Protein AF-A0AAJ0BTJ2-F1 (afdb_monomer_lite)

Secondary structure (DSSP, 8-state):
-------------PPPPP----SS--SS------GGGS-SSHHHHHHHHHHHHHHHHHH-GGGS-TTSEE--EEEGGGSS-STHHHHTTSSS-PPPPEE-EEEEES----GGG-SSHHHHH-----S-TTTSSSHHHHHHHHTTTB-SS-TTSBTT--PSPTHHHHHHT-HHHHHHHT-SS---SS-HHHHHHHHHTTGGG---HHHHHHHHHHTT-EEEEE--TT-STT-HHHHHHHHHH---TTHHHHHHH-------SS-----SSHHHH-HHHHHHHHHHHHTTB-TTTS-SB-GGG----PPPPPPP-EETT-GGG--HHHHHHHHTT-EEEETTEEEEESSS---PPPPP---------

InterPro domains:
  IPR001563 Peptidase S10, serine carboxypeptidase [PF00450] (142-285)
  IPR029058 Alpha/Beta hydrolase fold [G3DSA:3.40.50.1820] (24-289)
  IPR029058 Alpha/Beta hydrolase fold [SSF53474] (38-290)

Structure (mmCIF, N/CA/C/O backbone):
data_AF-A0AAJ0BTJ2-F1
#
_entry.id   AF-A0AAJ0BTJ2-F1
#
loop_
_atom_site.group_PDB
_atom_site.id
_atom_site.type_symbol
_atom_site.label_atom_id
_atom_site.label_alt_id
_atom_site.label_comp_id
_atom_site.label_asym_id
_atom_site.label_entity_id
_atom_site.label_seq_id
_atom_site.pdbx_PDB_ins_code
_atom_site.Cartn_x
_atom_site.Cartn_y
_atom_site.Cartn_z
_atom_site.occupancy
_atom_site.B_iso_or_equiv
_atom_site.auth_seq_id
_atom_site.auth_comp_id
_atom_site.auth_asym_id
_atom_site.auth_atom_id
_atom_site.pdbx_PDB_model_num
ATOM 1 N N . MET A 1 1 ? -41.429 5.910 4.926 1.00 32.75 1 MET A N 1
ATOM 2 C CA . MET A 1 1 ? -40.919 6.163 6.290 1.00 32.75 1 MET A CA 1
ATOM 3 C C . MET A 1 1 ? -39.486 6.669 6.138 1.00 32.75 1 MET A C 1
ATOM 5 O O . MET A 1 1 ? -38.606 5.876 5.844 1.00 32.75 1 MET A O 1
ATOM 9 N N . ARG A 1 2 ? -39.266 7.993 6.148 1.00 27.48 2 ARG A N 1
ATOM 10 C CA . ARG A 1 2 ? -37.917 8.588 6.094 1.00 27.48 2 ARG A CA 1
ATOM 11 C C . ARG A 1 2 ? -37.368 8.575 7.519 1.00 27.48 2 ARG A C 1
ATOM 13 O O . ARG A 1 2 ? -37.917 9.273 8.365 1.00 27.48 2 ARG A O 1
ATOM 20 N N . LEU A 1 3 ? -36.351 7.760 7.793 1.00 27.11 3 LEU A N 1
ATOM 21 C CA . LEU A 1 3 ? -35.612 7.847 9.051 1.00 27.11 3 LEU A CA 1
ATOM 22 C C . LEU A 1 3 ? -34.652 9.036 8.938 1.00 27.11 3 LEU A C 1
ATOM 24 O O . LEU A 1 3 ? -33.600 8.940 8.315 1.00 27.11 3 LEU A O 1
ATOM 28 N N . THR A 1 4 ? -35.041 10.177 9.498 1.00 31.02 4 THR A N 1
ATOM 29 C CA . THR A 1 4 ? -34.133 11.305 9.703 1.00 31.02 4 THR A CA 1
ATOM 30 C C . THR A 1 4 ? -33.532 11.144 11.097 1.00 31.02 4 THR A C 1
ATOM 32 O O . THR A 1 4 ? -34.198 11.422 12.093 1.00 31.02 4 THR A O 1
ATOM 35 N N . LEU A 1 5 ? -32.293 10.659 11.194 1.00 36.66 5 LEU A N 1
ATOM 36 C CA . LEU A 1 5 ? -31.525 10.699 12.442 1.00 36.66 5 LEU A CA 1
ATOM 37 C C . LEU A 1 5 ? -31.056 12.143 12.667 1.00 36.66 5 LEU A C 1
ATOM 39 O O . LEU A 1 5 ? -29.989 12.540 12.212 1.00 36.66 5 LEU A O 1
ATOM 43 N N . VAL A 1 6 ? -31.881 12.948 13.340 1.00 38.34 6 VAL A N 1
ATOM 44 C CA . VAL A 1 6 ? -31.473 14.250 13.887 1.00 38.34 6 VAL A CA 1
ATOM 45 C C . VAL A 1 6 ? -31.402 14.105 15.403 1.00 38.34 6 VAL A C 1
ATOM 47 O O . VAL A 1 6 ? -32.408 14.226 16.098 1.00 38.34 6 VAL A O 1
ATOM 50 N N . GLY A 1 7 ? -30.213 13.801 15.916 1.00 38.62 7 GLY A N 1
ATOM 51 C CA . GLY A 1 7 ? -29.901 13.813 17.345 1.00 38.62 7 GLY A CA 1
ATOM 52 C C . GLY A 1 7 ? -28.783 14.814 17.630 1.00 38.62 7 GLY A C 1
ATOM 53 O O . GLY A 1 7 ? -27.906 15.018 16.793 1.00 38.62 7 GLY A O 1
ATOM 54 N N . ARG A 1 8 ? -28.800 15.459 18.804 1.00 34.28 8 ARG A N 1
ATOM 55 C CA . ARG A 1 8 ? -27.650 16.245 19.279 1.00 34.28 8 ARG A CA 1
ATOM 56 C C . ARG A 1 8 ? -26.481 15.288 19.533 1.00 34.28 8 ARG A C 1
ATOM 58 O O . ARG A 1 8 ? -26.586 14.429 20.404 1.00 34.28 8 ARG A O 1
ATOM 65 N N . CYS A 1 9 ? -25.382 15.447 18.795 1.00 35.12 9 CYS A N 1
ATOM 66 C CA . CYS A 1 9 ? -24.125 14.763 19.086 1.00 35.12 9 CYS A CA 1
ATOM 67 C C . CYS A 1 9 ? -23.509 15.355 20.354 1.00 35.12 9 CYS A C 1
ATOM 69 O O . CYS A 1 9 ? -22.969 16.459 20.334 1.00 35.12 9 CYS A O 1
ATOM 71 N N . THR A 1 10 ? -23.560 14.604 21.448 1.00 31.86 10 THR A N 1
ATOM 72 C CA . THR A 1 10 ? -22.694 14.840 22.603 1.00 31.86 10 THR A CA 1
ATOM 73 C C . THR A 1 10 ? -21.588 13.795 22.532 1.00 31.86 10 THR A C 1
ATOM 75 O O . THR A 1 10 ? -21.840 12.618 22.791 1.00 31.86 10 THR A O 1
ATOM 78 N N . ILE A 1 11 ? -20.376 14.197 22.137 1.00 37.84 11 ILE A N 1
ATOM 79 C CA . ILE A 1 11 ? -19.206 13.313 22.181 1.00 37.84 11 ILE A CA 1
ATOM 80 C C . ILE A 1 11 ? -18.918 13.047 23.658 1.00 37.84 11 ILE A C 1
ATOM 82 O O . ILE A 1 11 ? -18.415 13.908 24.375 1.00 37.84 11 ILE A O 1
ATOM 86 N N . THR A 1 12 ? -19.281 11.861 24.132 1.00 36.41 12 THR A N 1
ATOM 87 C CA . THR A 1 12 ? -18.827 11.377 25.433 1.00 36.41 12 THR A CA 1
ATOM 88 C C . THR A 1 12 ? -17.477 10.710 25.204 1.00 36.41 12 THR A C 1
ATOM 90 O O . THR A 1 12 ? -17.408 9.579 24.732 1.00 36.41 12 THR A O 1
ATOM 93 N N . GLN A 1 13 ? -16.383 11.426 25.483 1.00 38.31 13 GLN A N 1
ATOM 94 C CA . GLN A 1 13 ? -15.061 10.802 25.558 1.00 38.31 13 GLN A CA 1
ATOM 95 C C . GLN A 1 13 ? -15.103 9.761 26.681 1.00 38.31 13 GLN A C 1
ATOM 97 O O . GLN A 1 13 ? -15.082 10.102 27.864 1.00 38.31 13 GLN A O 1
ATOM 102 N N . ARG A 1 14 ? -15.206 8.478 26.324 1.00 45.22 14 ARG A N 1
ATOM 103 C CA . ARG A 1 14 ? -14.917 7.402 27.273 1.00 45.22 14 ARG A CA 1
ATOM 104 C C . ARG A 1 14 ? -13.418 7.423 27.544 1.00 45.22 14 ARG A C 1
ATOM 106 O O . ARG A 1 14 ? -12.625 7.431 26.605 1.00 45.22 14 ARG A O 1
ATOM 113 N N . VAL A 1 15 ? -13.053 7.438 28.823 1.00 43.09 15 VAL A N 1
ATOM 114 C CA . VAL A 1 15 ? -11.663 7.323 29.279 1.00 43.09 15 VAL A CA 1
ATOM 115 C C . VAL A 1 15 ? -11.045 6.071 28.635 1.00 43.09 15 VAL A C 1
ATOM 117 O O . VAL A 1 15 ? -11.674 5.011 28.707 1.00 43.09 15 VAL A O 1
ATOM 120 N N . PRO A 1 16 ? -9.874 6.169 27.975 1.00 47.62 16 PRO A N 1
ATOM 121 C CA . PRO A 1 16 ? -9.209 5.012 27.389 1.00 47.62 16 PRO A CA 1
ATOM 122 C C . PRO A 1 16 ? -8.963 3.944 28.457 1.00 47.62 16 PRO A C 1
ATOM 124 O O . PRO A 1 16 ? -8.498 4.257 29.555 1.00 47.62 16 PRO A O 1
ATOM 127 N N . ALA A 1 17 ? -9.280 2.687 28.151 1.00 50.47 17 ALA A N 1
ATOM 128 C CA . ALA A 1 17 ? -8.844 1.579 28.988 1.00 50.47 17 ALA A CA 1
ATOM 129 C C . ALA A 1 17 ? -7.301 1.536 29.001 1.00 50.47 17 ALA A C 1
ATOM 131 O O . ALA A 1 17 ? -6.685 1.789 27.963 1.00 50.47 17 ALA A O 1
ATOM 132 N N . PRO A 1 18 ? -6.662 1.249 30.149 1.00 54.03 18 PRO A N 1
ATOM 133 C CA . PRO A 1 18 ? -5.209 1.182 30.234 1.00 54.03 18 PRO A CA 1
ATOM 134 C C . PRO A 1 18 ? -4.639 0.107 29.302 1.00 54.03 18 PRO A C 1
ATOM 136 O O . PRO A 1 18 ? -5.196 -0.987 29.177 1.00 54.03 18 PRO A O 1
ATOM 139 N N . CYS A 1 19 ? -3.501 0.428 28.682 1.00 57.34 19 CYS A N 1
ATOM 140 C CA . CYS A 1 19 ? -2.724 -0.434 27.794 1.00 57.34 19 CYS A CA 1
ATOM 141 C C . CYS A 1 19 ? -2.117 -1.613 28.564 1.00 57.34 19 CYS A C 1
ATOM 143 O O . CYS A 1 19 ? -0.921 -1.639 28.846 1.00 57.34 19 CYS A O 1
ATOM 145 N N . HIS A 1 20 ? -2.928 -2.596 28.933 1.00 52.59 20 HIS A N 1
ATOM 146 C CA . HIS A 1 20 ? -2.413 -3.904 29.303 1.00 52.59 20 HIS A CA 1
ATOM 147 C C . HIS A 1 20 ? -2.430 -4.772 28.053 1.00 52.59 20 HIS A C 1
ATOM 149 O O . HIS A 1 20 ? -3.489 -5.247 27.640 1.00 52.59 20 HIS A O 1
ATOM 155 N N . GLN A 1 21 ? -1.253 -4.972 27.451 1.00 47.06 21 GLN A N 1
ATOM 156 C CA . GLN A 1 21 ? -1.054 -6.095 26.545 1.00 47.06 21 GLN A CA 1
ATOM 157 C C . GLN A 1 21 ? -1.392 -7.359 27.337 1.00 47.06 21 GLN A C 1
ATOM 159 O O . GLN A 1 21 ? -0.661 -7.756 28.244 1.00 47.06 21 GLN A O 1
ATOM 164 N N . ARG A 1 22 ? -2.543 -7.970 27.056 1.00 43.62 22 ARG A N 1
ATOM 165 C CA . ARG A 1 22 ? -2.678 -9.389 27.365 1.00 43.62 22 ARG A CA 1
ATOM 166 C C . ARG A 1 22 ? -1.718 -10.099 26.420 1.00 43.62 22 ARG A C 1
ATOM 168 O O . ARG A 1 22 ? -1.676 -9.771 25.240 1.00 43.62 22 ARG A O 1
ATOM 175 N N . ASN A 1 23 ? -0.965 -11.059 26.946 1.00 40.78 23 ASN A N 1
ATOM 176 C CA . ASN A 1 23 ? -0.086 -11.926 26.153 1.00 40.78 23 ASN A CA 1
ATOM 177 C C . ASN A 1 23 ? -0.859 -12.790 25.136 1.00 40.78 23 ASN A C 1
ATOM 179 O O . ASN A 1 23 ? -0.253 -13.505 24.346 1.00 40.78 23 ASN A O 1
ATOM 183 N N . ASP A 1 24 ? -2.188 -12.704 25.141 1.00 45.56 24 ASP A N 1
ATOM 184 C CA . ASP A 1 24 ? -3.073 -13.271 24.141 1.00 45.56 24 ASP A CA 1
ATOM 185 C C . ASP A 1 24 ? -3.173 -12.245 23.005 1.00 45.56 24 ASP A C 1
ATOM 187 O O . ASP A 1 24 ? -3.978 -11.317 23.077 1.00 45.56 24 ASP A O 1
ATOM 191 N N . ALA A 1 25 ? -2.309 -12.344 21.991 1.00 45.53 25 ALA A N 1
ATOM 192 C CA . ALA A 1 25 ? -2.377 -11.463 20.829 1.00 45.53 25 ALA A CA 1
ATOM 193 C C . ALA A 1 25 ? -3.758 -11.620 20.158 1.00 45.53 25 ALA A C 1
ATOM 195 O O . ALA A 1 25 ? -4.048 -12.695 19.623 1.00 45.53 25 ALA A O 1
ATOM 196 N N . PRO A 1 26 ? -4.644 -10.606 20.193 1.00 51.28 26 PRO A N 1
ATOM 197 C CA . PRO A 1 26 ? -5.904 -10.698 19.477 1.00 51.28 26 PRO A CA 1
ATOM 198 C C . PRO A 1 26 ? -5.627 -10.741 17.969 1.00 51.28 26 PRO A C 1
ATOM 200 O O . PRO A 1 26 ? -4.688 -10.121 17.474 1.00 51.28 26 PRO A O 1
ATOM 203 N N . ILE A 1 27 ? -6.489 -11.444 17.229 1.00 52.41 27 ILE A N 1
ATOM 204 C CA . ILE A 1 27 ? -6.456 -11.534 15.757 1.00 52.41 27 ILE A CA 1
ATOM 205 C C . ILE A 1 27 ? -6.571 -10.141 15.094 1.00 52.41 27 ILE A C 1
ATOM 207 O O . ILE A 1 27 ? -6.182 -9.971 13.942 1.00 52.41 27 ILE A O 1
ATOM 211 N N . LEU A 1 28 ? -7.060 -9.134 15.829 1.00 58.75 28 LEU A N 1
ATOM 212 C CA . LEU A 1 28 ? -7.142 -7.740 15.407 1.00 58.75 28 LEU A CA 1
ATOM 213 C C . LEU A 1 28 ? -6.467 -6.809 16.422 1.00 58.75 28 LEU A C 1
ATOM 215 O O . LEU A 1 28 ? -6.767 -6.864 17.615 1.00 58.75 28 LEU A O 1
ATOM 219 N N . THR A 1 29 ? -5.623 -5.896 15.939 1.00 69.56 29 THR A N 1
ATOM 220 C CA . THR A 1 29 ? -4.968 -4.862 16.750 1.00 69.56 29 THR A CA 1
ATOM 221 C C . THR A 1 29 ? -5.541 -3.475 16.438 1.00 69.56 29 THR A C 1
ATOM 223 O O . THR A 1 29 ? -5.786 -3.127 15.287 1.00 69.56 29 THR A O 1
ATOM 226 N N . ILE A 1 30 ? -5.773 -2.670 17.479 1.00 78.50 30 ILE A N 1
ATOM 227 C CA . ILE A 1 30 ? -6.113 -1.240 17.386 1.00 78.50 30 ILE A CA 1
ATOM 228 C C . ILE A 1 30 ? -5.024 -0.472 18.147 1.00 78.50 30 ILE A C 1
ATOM 230 O O . ILE A 1 30 ? -4.629 -0.928 19.227 1.00 78.50 30 ILE A O 1
ATOM 234 N N . PRO A 1 31 ? -4.522 0.668 17.633 1.00 79.75 31 PRO A N 1
ATOM 235 C CA . PRO A 1 31 ? -3.463 1.407 18.305 1.00 79.75 31 PRO A CA 1
ATOM 236 C C . PRO A 1 31 ? -3.922 1.930 19.669 1.00 79.75 31 PRO A C 1
ATOM 238 O O . PRO A 1 31 ? -4.958 2.578 19.804 1.00 79.75 31 PRO A O 1
ATOM 241 N N . CYS A 1 32 ? -3.107 1.682 20.690 1.00 77.31 32 CYS A N 1
ATOM 242 C CA . CYS A 1 32 ? -3.405 2.043 22.073 1.00 77.31 32 CYS A CA 1
ATOM 243 C C . CYS A 1 32 ? -2.964 3.471 22.458 1.00 77.31 32 CYS A C 1
ATOM 245 O O . CYS A 1 32 ? -3.179 3.894 23.589 1.00 77.31 32 CYS A O 1
ATOM 247 N N . GLN A 1 33 ? -2.383 4.223 21.512 1.00 85.88 33 GLN A N 1
ATOM 248 C CA . GLN A 1 33 ? -1.915 5.610 21.679 1.00 85.88 33 GLN A CA 1
ATOM 249 C C . GLN A 1 33 ? -0.817 5.806 22.745 1.00 85.88 33 GLN A C 1
ATOM 251 O O . GLN A 1 33 ? -0.630 6.915 23.244 1.00 85.88 33 GLN A O 1
ATOM 256 N N . ASP A 1 34 ? -0.056 4.758 23.070 1.00 85.75 34 ASP A N 1
ATOM 257 C CA . ASP A 1 34 ? 1.085 4.823 23.990 1.00 85.75 34 ASP A CA 1
ATOM 258 C C . ASP A 1 34 ? 2.411 4.868 23.216 1.00 85.75 34 ASP A C 1
ATOM 260 O O . ASP A 1 34 ? 2.796 3.913 22.538 1.00 85.75 34 ASP A O 1
ATOM 264 N N . ILE A 1 35 ? 3.133 5.984 23.345 1.00 85.31 35 ILE A N 1
ATOM 265 C CA . ILE A 1 35 ? 4.416 6.220 22.669 1.00 85.31 35 ILE A CA 1
ATOM 266 C C . ILE A 1 35 ? 5.516 5.242 23.106 1.00 85.31 35 ILE A C 1
ATOM 268 O O . ILE A 1 35 ? 6.454 4.985 22.351 1.00 85.31 35 ILE A O 1
ATOM 272 N N . SER A 1 36 ? 5.407 4.676 24.310 1.00 85.62 36 SER A N 1
ATOM 273 C CA . SER A 1 36 ? 6.381 3.727 24.854 1.00 85.62 36 SER A CA 1
ATOM 274 C C . SER A 1 36 ? 6.139 2.279 24.415 1.00 85.62 36 SER A C 1
ATOM 276 O O . SER A 1 36 ? 7.050 1.460 24.515 1.00 85.62 36 SER A O 1
ATOM 278 N N . GLN A 1 37 ? 4.946 1.971 23.894 1.00 82.12 37 GLN A N 1
ATOM 279 C CA . GLN A 1 37 ? 4.519 0.619 23.506 1.00 82.12 37 GLN A CA 1
ATOM 280 C C . GLN A 1 37 ? 4.202 0.497 22.010 1.00 82.12 37 GLN A C 1
ATOM 282 O O . GLN A 1 37 ? 3.375 -0.318 21.605 1.00 82.12 37 GLN A O 1
ATOM 287 N N . THR A 1 38 ? 4.850 1.307 21.174 1.00 82.94 38 THR A N 1
ATOM 288 C CA . THR A 1 38 ? 4.647 1.282 19.725 1.00 82.94 38 THR A CA 1
ATOM 289 C C . THR A 1 38 ? 5.968 1.301 18.963 1.00 82.94 38 THR A C 1
ATOM 291 O O . THR A 1 38 ? 6.992 1.747 19.485 1.00 82.94 38 THR A O 1
ATOM 294 N N . ALA A 1 39 ? 5.941 0.808 17.724 1.00 83.50 39 ALA A N 1
ATOM 295 C CA . ALA A 1 39 ? 7.095 0.818 16.833 1.00 83.50 39 ALA A CA 1
ATOM 296 C C . ALA A 1 39 ? 7.588 2.252 16.588 1.00 83.50 39 ALA A C 1
ATOM 298 O O . ALA A 1 39 ? 6.788 3.191 16.517 1.00 83.50 39 ALA A O 1
ATOM 299 N N . LYS A 1 40 ? 8.912 2.405 16.476 1.00 81.81 40 LYS A N 1
ATOM 300 C CA . LYS A 1 40 ? 9.560 3.691 16.184 1.00 81.81 40 LYS A CA 1
ATOM 301 C C . LYS A 1 40 ? 9.976 3.863 14.742 1.00 81.81 40 LYS A C 1
ATOM 303 O O . LYS A 1 40 ? 10.064 4.991 14.271 1.00 81.81 40 LYS A O 1
ATOM 308 N N . THR A 1 41 ? 10.259 2.752 14.086 1.00 78.62 41 THR A N 1
ATOM 309 C CA . THR A 1 41 ? 10.637 2.709 12.683 1.00 78.62 41 THR A CA 1
ATOM 310 C C . THR A 1 41 ? 9.793 1.678 11.969 1.00 78.62 41 THR A C 1
ATOM 312 O O . THR A 1 41 ? 9.293 0.721 12.579 1.00 78.62 41 THR A O 1
ATOM 315 N N . ALA A 1 42 ? 9.650 1.843 10.668 1.00 76.88 42 ALA A N 1
ATOM 316 C CA . ALA A 1 42 ? 8.956 0.867 9.858 1.00 76.88 42 ALA A CA 1
ATOM 317 C C . ALA A 1 42 ? 9.717 -0.466 9.759 1.00 76.88 42 ALA A C 1
ATOM 319 O O . ALA A 1 42 ? 9.082 -1.510 9.632 1.00 76.88 42 ALA A O 1
ATOM 320 N N . GLU A 1 43 ? 11.042 -0.482 9.947 1.00 75.75 43 GLU A N 1
ATOM 321 C CA . GLU A 1 43 ? 11.798 -1.727 10.156 1.00 75.75 43 GLU A CA 1
ATOM 322 C C . GLU A 1 43 ? 11.291 -2.508 11.383 1.00 75.75 43 GLU A C 1
ATOM 324 O O . GLU A 1 43 ? 11.024 -3.707 11.294 1.00 75.75 43 GLU A O 1
ATOM 329 N N . GLN A 1 44 ? 11.064 -1.842 12.519 1.00 79.31 44 GLN A N 1
ATOM 330 C CA . GLN A 1 44 ? 10.494 -2.502 13.701 1.00 79.31 44 GLN A CA 1
ATOM 331 C C . GLN A 1 44 ? 9.063 -2.991 13.452 1.00 79.31 44 GLN A C 1
ATOM 333 O O . GLN A 1 44 ? 8.696 -4.087 13.885 1.00 79.31 44 GLN A O 1
ATOM 338 N N . ALA A 1 45 ? 8.254 -2.199 12.743 1.00 80.62 45 ALA A N 1
ATOM 339 C CA . ALA A 1 45 ? 6.900 -2.597 12.369 1.00 80.62 45 ALA A CA 1
ATOM 340 C C . ALA A 1 45 ? 6.906 -3.825 11.439 1.00 80.62 45 ALA A C 1
ATOM 342 O O . ALA A 1 45 ? 6.114 -4.750 11.631 1.00 80.62 45 ALA A O 1
ATOM 343 N N . ALA A 1 46 ? 7.841 -3.878 10.488 1.00 76.19 46 ALA A N 1
ATOM 344 C CA . ALA A 1 46 ? 8.042 -5.002 9.583 1.00 76.19 46 ALA A CA 1
ATOM 345 C C . ALA A 1 46 ? 8.405 -6.293 10.332 1.00 76.19 46 ALA A C 1
ATOM 347 O O . ALA A 1 46 ? 7.804 -7.339 10.076 1.00 76.19 46 ALA A O 1
ATOM 348 N N . HIS A 1 47 ? 9.309 -6.215 11.314 1.00 75.50 47 HIS A N 1
ATOM 349 C CA . HIS A 1 47 ? 9.636 -7.350 12.186 1.00 75.50 47 HIS A CA 1
ATOM 350 C C . HIS A 1 47 ? 8.399 -7.858 12.946 1.00 75.50 47 HIS A C 1
ATOM 352 O O . HIS A 1 47 ? 8.153 -9.064 13.003 1.00 75.50 47 HIS A O 1
ATOM 358 N N . ALA A 1 48 ? 7.592 -6.955 13.512 1.00 79.62 48 ALA A N 1
ATOM 359 C CA . ALA A 1 48 ? 6.370 -7.335 14.221 1.00 79.62 48 ALA A CA 1
ATOM 360 C C . ALA A 1 48 ? 5.349 -8.013 13.287 1.00 79.62 48 ALA A C 1
ATOM 362 O O . ALA A 1 48 ? 4.772 -9.044 13.645 1.00 79.62 48 ALA A O 1
ATOM 363 N N . LEU A 1 49 ? 5.172 -7.486 12.070 1.00 79.06 49 LEU A N 1
ATOM 364 C CA . LEU A 1 49 ? 4.291 -8.070 11.057 1.00 79.06 49 LEU A CA 1
ATOM 365 C C . LEU A 1 49 ? 4.778 -9.457 10.607 1.00 79.06 49 LEU A C 1
ATOM 367 O O . LEU A 1 49 ? 3.966 -10.363 10.411 1.00 79.06 49 LEU A O 1
ATOM 371 N N . TRP A 1 50 ? 6.093 -9.658 10.511 1.00 75.06 50 TRP A N 1
ATOM 372 C CA . TRP A 1 50 ? 6.676 -10.968 10.234 1.00 75.06 50 TRP A CA 1
ATOM 373 C C . TRP A 1 50 ? 6.356 -11.990 11.331 1.00 75.06 50 TRP A C 1
ATOM 375 O O . TRP A 1 50 ? 5.874 -13.084 11.031 1.00 75.06 50 TRP A O 1
ATOM 385 N N . HIS A 1 51 ? 6.555 -11.633 12.603 1.00 77.69 51 HIS A N 1
ATOM 386 C CA . HIS A 1 51 ? 6.206 -12.506 13.728 1.00 77.69 51 HIS A CA 1
ATOM 387 C C . HIS A 1 51 ? 4.711 -12.844 13.759 1.00 77.69 51 HIS A C 1
ATOM 389 O O . HIS A 1 51 ? 4.343 -14.001 13.997 1.00 77.69 51 HIS A O 1
ATOM 395 N N . PHE A 1 52 ? 3.854 -11.863 13.464 1.00 81.88 52 PHE A N 1
ATOM 396 C CA . PHE A 1 52 ? 2.422 -12.095 13.313 1.00 81.88 52 PHE A CA 1
ATOM 397 C C . PHE A 1 52 ? 2.135 -13.097 12.190 1.00 81.88 52 PHE A C 1
ATOM 399 O O . PHE A 1 52 ? 1.432 -14.074 12.424 1.00 81.88 52 PHE A O 1
ATOM 406 N N . ALA A 1 53 ? 2.717 -12.916 11.000 1.00 79.19 53 ALA A N 1
ATOM 407 C CA . ALA A 1 53 ? 2.498 -13.813 9.867 1.00 79.19 53 ALA A CA 1
ATOM 408 C C . ALA A 1 53 ? 2.950 -15.252 10.166 1.00 79.19 53 ALA A C 1
ATOM 410 O O . ALA A 1 53 ? 2.227 -16.203 9.866 1.00 79.19 53 ALA A O 1
ATOM 411 N N . GLN A 1 54 ? 4.114 -15.424 10.802 1.00 76.88 54 GLN A N 1
ATOM 412 C CA . GLN A 1 54 ? 4.604 -16.741 11.224 1.00 76.88 54 GLN A CA 1
ATOM 413 C C . GLN A 1 54 ? 3.623 -17.426 12.184 1.00 76.88 54 GLN A C 1
ATOM 415 O O . GLN A 1 54 ? 3.279 -18.591 11.983 1.00 76.88 54 GLN A O 1
ATOM 420 N N . THR A 1 55 ? 3.132 -16.687 13.181 1.00 81.25 55 THR A N 1
ATOM 421 C CA . THR A 1 55 ? 2.147 -17.188 14.152 1.00 81.25 55 THR A CA 1
ATOM 422 C C . THR A 1 55 ? 0.819 -17.509 13.469 1.00 81.25 55 THR A C 1
ATOM 424 O O . THR A 1 55 ? 0.269 -18.587 13.661 1.00 81.25 55 THR A O 1
ATOM 427 N N . TRP A 1 56 ? 0.334 -16.628 12.592 1.00 83.88 56 TRP A N 1
ATOM 428 C CA . TRP A 1 56 ? -0.915 -16.807 11.858 1.00 83.88 56 TRP A CA 1
ATOM 429 C C . TRP A 1 56 ? -0.914 -18.085 11.018 1.00 83.88 56 TRP A C 1
ATOM 431 O O . TRP A 1 56 ? -1.827 -18.897 11.127 1.00 83.88 56 TRP A O 1
ATOM 441 N N . PHE A 1 57 ? 0.119 -18.318 10.207 1.00 81.12 57 PHE A N 1
ATOM 442 C CA . PHE A 1 57 ? 0.182 -19.531 9.383 1.00 81.12 57 PHE A CA 1
ATOM 443 C C . PHE A 1 57 ? 0.503 -20.797 10.185 1.00 81.12 57 PHE A C 1
ATOM 445 O O . PHE A 1 57 ? 0.282 -21.902 9.683 1.00 81.12 57 PHE A O 1
ATOM 452 N N . PHE A 1 58 ? 1.032 -20.656 11.402 1.00 82.19 58 PHE A N 1
ATOM 453 C CA . PHE A 1 58 ? 1.188 -21.766 12.334 1.00 82.19 58 PHE A CA 1
ATOM 454 C C . PHE A 1 58 ? -0.156 -22.167 12.959 1.00 82.19 58 PHE A C 1
ATOM 456 O O . PHE A 1 58 ? -0.515 -23.341 12.897 1.00 82.19 58 PHE A O 1
ATOM 463 N N . GLU A 1 59 ? -0.910 -21.201 13.488 1.00 84.00 59 GLU A N 1
ATOM 464 C CA . GLU A 1 59 ? -2.217 -21.417 14.129 1.00 84.00 59 GLU A CA 1
ATOM 465 C C . GLU A 1 59 ? -3.321 -21.753 13.113 1.00 84.00 59 GLU A C 1
ATOM 467 O O . GLU A 1 59 ? -4.205 -22.571 13.373 1.00 84.00 59 GLU A O 1
ATOM 472 N N . PHE A 1 60 ? -3.250 -21.172 11.911 1.00 86.62 60 PHE A N 1
ATOM 473 C CA . PHE A 1 60 ? -4.228 -21.353 10.839 1.00 86.62 60 PHE A CA 1
ATOM 474 C C . PHE A 1 60 ? -3.596 -21.951 9.569 1.00 86.62 60 PHE A C 1
ATOM 476 O O . PHE A 1 60 ? -3.576 -21.318 8.507 1.00 86.62 60 PHE A O 1
ATOM 483 N N . PRO A 1 61 ? -3.114 -23.207 9.618 1.00 83.56 61 PRO A N 1
ATOM 484 C CA . PRO A 1 61 ? -2.375 -23.816 8.511 1.00 83.56 61 PRO A CA 1
ATOM 485 C C . PRO A 1 61 ? -3.217 -24.002 7.241 1.00 83.56 61 PRO A C 1
ATOM 487 O O . PRO A 1 61 ? -2.664 -24.101 6.151 1.00 83.56 61 PRO A O 1
ATOM 490 N N . HIS A 1 62 ? -4.548 -24.018 7.354 1.00 86.44 62 HIS A N 1
ATOM 491 C CA . HIS A 1 62 ? -5.470 -24.129 6.220 1.00 86.44 62 HIS A CA 1
ATOM 492 C C . HIS A 1 62 ? -5.577 -22.843 5.384 1.00 86.44 62 HIS A C 1
ATOM 494 O O . HIS A 1 62 ? -6.005 -22.914 4.237 1.00 86.44 62 HIS A O 1
ATOM 500 N N . TYR A 1 63 ? -5.165 -21.686 5.920 1.00 83.12 63 TYR A N 1
ATOM 501 C CA . TYR A 1 63 ? -5.027 -20.447 5.143 1.00 83.12 63 TYR A CA 1
ATOM 502 C C . TYR A 1 63 ? -3.656 -20.310 4.485 1.00 83.12 63 TYR A C 1
ATOM 504 O O . TYR A 1 63 ? -3.409 -19.337 3.772 1.00 83.12 63 TYR A O 1
ATOM 512 N N . LYS A 1 64 ? -2.748 -21.265 4.712 1.00 78.81 64 LYS A N 1
ATOM 513 C CA . LYS A 1 64 ? -1.446 -21.253 4.063 1.00 78.81 64 LYS A CA 1
ATOM 514 C C . LYS A 1 64 ? -1.619 -21.534 2.562 1.00 78.81 64 LYS A C 1
ATOM 516 O O . LYS A 1 64 ? -2.192 -22.566 2.209 1.00 78.81 64 LYS A O 1
ATOM 521 N N . PRO A 1 65 ? -1.107 -20.667 1.673 1.00 76.56 65 PRO A N 1
ATOM 522 C CA . PRO A 1 65 ? -1.152 -20.906 0.234 1.00 76.56 65 PRO A CA 1
ATOM 523 C C . PRO A 1 65 ? -0.440 -22.211 -0.135 1.00 76.56 65 PRO A C 1
ATOM 525 O O . PRO A 1 65 ? 0.626 -22.512 0.405 1.00 76.56 65 PRO A O 1
ATOM 528 N N . GLY A 1 66 ? -1.007 -22.977 -1.073 1.00 77.94 66 GLY A N 1
ATOM 529 C CA . GLY A 1 66 ? -0.454 -24.273 -1.490 1.00 77.94 66 GLY A CA 1
ATOM 530 C C . GLY A 1 66 ? 0.944 -24.182 -2.117 1.00 77.94 66 GLY A C 1
ATOM 531 O O . GLY A 1 66 ? 1.722 -25.127 -2.023 1.00 77.94 66 GLY A O 1
ATOM 532 N N . ASP A 1 67 ? 1.291 -23.030 -2.694 1.00 76.62 67 ASP A N 1
ATOM 533 C CA . ASP A 1 67 ? 2.616 -22.721 -3.241 1.00 76.62 67 ASP A CA 1
ATOM 534 C C . ASP A 1 67 ? 3.543 -22.008 -2.231 1.00 76.62 67 ASP A C 1
ATOM 536 O O . ASP A 1 67 ? 4.654 -21.613 -2.584 1.00 76.62 67 ASP A O 1
ATOM 540 N N . ASN A 1 68 ? 3.107 -21.860 -0.972 1.00 75.12 68 ASN A N 1
ATOM 541 C CA . ASN A 1 68 ? 3.776 -21.118 0.104 1.00 75.12 68 ASN A CA 1
ATOM 542 C C . ASN A 1 68 ? 4.081 -19.648 -0.231 1.00 75.12 68 ASN A C 1
ATOM 544 O O . ASN A 1 68 ? 5.000 -19.067 0.363 1.00 75.12 68 ASN A O 1
ATOM 548 N N . ARG A 1 69 ? 3.338 -19.042 -1.167 1.00 77.81 69 ARG A N 1
ATOM 549 C CA . ARG A 1 69 ? 3.558 -17.656 -1.571 1.00 77.81 69 ARG A CA 1
ATOM 550 C C . ARG A 1 69 ? 2.443 -16.719 -1.137 1.00 77.81 69 ARG A C 1
ATOM 552 O O . ARG A 1 69 ? 1.269 -17.023 -1.296 1.00 77.81 69 ARG A O 1
ATOM 559 N N . ILE A 1 70 ? 2.823 -15.539 -0.663 1.00 80.69 70 ILE A N 1
ATOM 560 C CA . ILE A 1 70 ? 1.905 -14.462 -0.282 1.00 80.69 70 ILE A CA 1
ATOM 561 C C . ILE A 1 70 ? 2.102 -13.232 -1.172 1.00 80.69 70 ILE A C 1
ATOM 563 O O . ILE A 1 70 ? 3.185 -13.010 -1.723 1.00 80.69 70 ILE A O 1
ATOM 567 N N . SER A 1 71 ? 1.051 -12.425 -1.288 1.00 84.62 71 SER A N 1
ATOM 568 C CA . SER A 1 71 ? 1.061 -11.170 -2.040 1.00 84.62 71 SER A CA 1
ATOM 569 C C . SER A 1 71 ? 0.621 -10.010 -1.144 1.00 84.62 71 SER A C 1
ATOM 571 O O . SER A 1 71 ? -0.571 -9.710 -1.092 1.00 84.62 71 SER A O 1
ATOM 573 N N . PRO A 1 72 ? 1.545 -9.399 -0.382 1.00 83.31 72 PRO A N 1
ATOM 574 C CA . PRO A 1 72 ? 1.231 -8.245 0.445 1.00 83.31 72 PRO A CA 1
ATOM 575 C C . PRO A 1 72 ? 0.948 -7.013 -0.421 1.00 83.31 72 PRO A C 1
ATOM 577 O O . PRO A 1 72 ? 1.611 -6.769 -1.434 1.00 83.31 72 PRO A O 1
ATOM 580 N N . GLY A 1 73 ? -0.041 -6.235 0.010 1.00 85.19 73 GLY A N 1
ATOM 581 C CA . GLY A 1 73 ? -0.417 -4.959 -0.578 1.00 85.19 73 GLY A CA 1
ATOM 582 C C . GLY A 1 73 ? -0.486 -3.886 0.500 1.00 85.19 73 GLY A C 1
ATOM 583 O O . GLY A 1 73 ? -0.904 -4.180 1.620 1.00 85.19 73 GLY A O 1
ATOM 584 N N . ALA A 1 74 ? -0.078 -2.665 0.173 1.00 85.50 74 ALA A N 1
ATOM 585 C CA . ALA A 1 74 ? -0.202 -1.532 1.078 1.00 85.50 74 ALA A CA 1
ATOM 586 C C . ALA A 1 74 ? -0.338 -0.204 0.328 1.00 85.50 74 ALA A C 1
ATOM 588 O O . ALA A 1 74 ? -0.165 -0.142 -0.892 1.00 85.50 74 ALA A O 1
ATOM 589 N N . GLU A 1 75 ? -0.645 0.848 1.080 1.00 88.31 75 GLU A N 1
ATOM 590 C CA . GLU A 1 75 ? -0.895 2.188 0.567 1.00 88.31 75 GLU A CA 1
ATOM 591 C C . GLU A 1 75 ? -0.058 3.230 1.317 1.00 88.31 75 GLU A C 1
ATOM 593 O O . GLU A 1 75 ? 0.221 3.069 2.511 1.00 88.31 75 GLU A O 1
ATOM 598 N N . SER A 1 76 ? 0.312 4.317 0.637 1.00 87.38 76 SER A N 1
ATOM 599 C CA . SER A 1 76 ? 0.869 5.514 1.277 1.00 87.38 76 SER A CA 1
ATOM 600 C C . SER A 1 76 ? 2.123 5.208 2.105 1.00 87.38 76 SER A C 1
ATOM 602 O O . SER A 1 76 ? 3.067 4.602 1.589 1.00 87.38 76 SER A O 1
ATOM 604 N N . TYR A 1 77 ? 2.145 5.603 3.379 1.00 79.69 77 TYR A N 1
ATOM 605 C CA . TYR A 1 77 ? 3.219 5.309 4.327 1.00 79.69 77 TYR A CA 1
ATOM 606 C C . TYR A 1 77 ? 3.324 3.826 4.712 1.00 79.69 77 TYR A C 1
ATOM 608 O O . TYR A 1 77 ? 4.399 3.356 5.065 1.00 79.69 77 TYR A O 1
ATOM 616 N N . GLY A 1 78 ? 2.222 3.072 4.625 1.00 69.81 78 GLY A N 1
ATOM 617 C CA . GLY A 1 78 ? 2.199 1.637 4.929 1.00 69.81 78 GLY A CA 1
ATOM 618 C C . GLY A 1 78 ? 2.889 0.779 3.869 1.00 69.81 78 GLY A C 1
ATOM 619 O O . GLY A 1 78 ? 3.026 -0.432 4.042 1.00 69.81 78 GLY A O 1
ATOM 620 N N . SER A 1 79 ? 3.304 1.397 2.765 1.00 64.62 79 SER A N 1
ATOM 621 C CA . SER A 1 79 ? 4.040 0.748 1.696 1.00 64.62 79 SER A CA 1
ATOM 622 C C . SER A 1 79 ? 5.271 0.013 2.253 1.00 64.62 79 SER A C 1
ATOM 624 O O . SER A 1 79 ? 6.053 0.615 2.985 1.00 64.62 79 SER A O 1
ATOM 626 N N . PRO A 1 80 ? 5.494 -1.267 1.896 1.00 53.28 80 PRO A N 1
ATOM 627 C CA . PRO A 1 80 ? 6.576 -2.131 2.404 1.00 53.28 80 PRO A CA 1
ATOM 628 C C . PRO A 1 80 ? 7.968 -1.746 1.869 1.00 53.28 80 PRO A C 1
ATOM 630 O O . PRO A 1 80 ? 8.849 -2.578 1.682 1.00 53.28 80 PRO A O 1
ATOM 633 N N . TYR A 1 81 ? 8.144 -0.458 1.605 1.00 51.72 81 TYR A N 1
ATOM 634 C CA . TYR A 1 81 ? 9.340 0.247 1.177 1.00 51.72 81 TYR A CA 1
ATOM 635 C C . TYR A 1 81 ? 10.491 0.162 2.170 1.00 51.72 81 TYR A C 1
ATOM 637 O O . TYR A 1 81 ? 11.640 0.464 1.849 1.00 51.72 81 TYR A O 1
ATOM 645 N N . GLU A 1 82 ? 10.173 -0.242 3.384 1.00 47.66 82 GLU A N 1
ATOM 646 C CA . GLU A 1 82 ? 11.078 -0.121 4.492 1.00 47.66 82 GLU A CA 1
ATOM 647 C C . GLU A 1 82 ? 12.016 -1.327 4.510 1.00 47.66 82 GLU A C 1
ATOM 649 O O . GLU A 1 82 ? 11.544 -2.472 4.549 1.00 47.66 82 GLU A O 1
ATOM 654 N N . PRO A 1 83 ? 13.346 -1.104 4.441 1.00 40.94 83 PRO A N 1
ATOM 655 C CA . PRO A 1 83 ? 14.343 -2.159 4.251 1.00 40.94 83 PRO A CA 1
ATOM 656 C C . PRO A 1 83 ? 14.347 -3.276 5.310 1.00 40.94 83 PRO A C 1
ATOM 658 O O . PRO A 1 83 ? 15.134 -4.221 5.211 1.00 40.94 83 PRO A O 1
ATOM 661 N N . GLY A 1 84 ? 13.486 -3.171 6.322 1.00 43.09 84 GLY A N 1
ATOM 662 C CA . GLY A 1 84 ? 13.241 -4.173 7.344 1.00 43.09 84 GLY A CA 1
ATOM 663 C C . GLY A 1 84 ? 12.316 -5.320 6.943 1.00 43.09 84 GLY A C 1
ATOM 664 O O . GLY A 1 84 ? 12.362 -6.340 7.611 1.00 43.09 84 GLY A O 1
ATOM 665 N N . PHE A 1 85 ? 11.506 -5.244 5.876 1.00 48.34 85 PHE A N 1
ATOM 666 C CA . PHE A 1 85 ? 10.604 -6.376 5.565 1.00 48.34 85 PHE A CA 1
ATOM 667 C C . PHE A 1 85 ? 11.337 -7.630 5.067 1.00 48.34 85 PHE A C 1
ATOM 669 O O . PHE A 1 85 ? 10.789 -8.729 5.115 1.00 48.34 85 PHE A O 1
ATOM 676 N N . GLN A 1 86 ? 12.586 -7.488 4.613 1.00 46.28 86 GLN A N 1
ATOM 677 C CA . GLN A 1 86 ? 13.378 -8.611 4.109 1.00 46.28 86 GLN A CA 1
ATOM 678 C C . GLN A 1 86 ? 14.669 -8.897 4.864 1.00 46.28 86 GLN A C 1
ATOM 680 O O . GLN A 1 86 ? 15.057 -10.061 4.930 1.00 46.28 86 GLN A O 1
ATOM 685 N N . ARG A 1 87 ? 15.313 -7.899 5.485 1.00 45.25 87 ARG A N 1
ATOM 686 C CA . ARG A 1 87 ? 16.553 -8.144 6.245 1.00 45.25 87 ARG A CA 1
ATOM 687 C C . ARG A 1 87 ? 16.358 -9.016 7.489 1.00 45.25 87 ARG A C 1
ATOM 689 O O . ARG A 1 87 ? 17.318 -9.619 7.951 1.00 45.25 87 ARG A O 1
ATOM 696 N N . SER A 1 88 ? 15.137 -9.162 7.997 1.00 45.00 88 SER A N 1
ATOM 697 C CA . SER A 1 88 ? 14.830 -10.015 9.160 1.00 45.00 88 SER A CA 1
ATOM 698 C C . SER A 1 88 ? 14.667 -11.500 8.826 1.00 45.00 88 SER A C 1
ATOM 700 O O . SER A 1 88 ? 14.403 -12.300 9.724 1.00 45.00 88 SER A O 1
ATOM 702 N N . LEU A 1 89 ? 14.748 -11.878 7.546 1.00 46.47 89 LEU A N 1
ATOM 703 C CA . LEU A 1 89 ? 14.307 -13.191 7.067 1.00 46.47 89 LEU A CA 1
ATOM 704 C C . LEU A 1 89 ? 15.390 -14.275 7.097 1.00 46.47 89 LEU A C 1
ATOM 706 O O . LEU A 1 89 ? 15.063 -15.451 6.936 1.00 46.47 89 LEU A O 1
ATOM 710 N N . GLU A 1 90 ? 16.657 -13.916 7.301 1.00 44.03 90 GLU A N 1
ATOM 711 C CA . GLU A 1 90 ? 17.772 -14.852 7.098 1.00 44.03 90 GLU A CA 1
ATOM 712 C C . GLU A 1 90 ? 18.273 -15.534 8.386 1.00 44.03 90 GLU A C 1
ATOM 714 O O . GLU A 1 90 ? 18.878 -16.599 8.296 1.00 44.03 90 GLU A O 1
ATOM 719 N N . ASP A 1 91 ? 17.960 -15.017 9.583 1.00 40.59 91 ASP A N 1
ATOM 720 C CA . ASP A 1 91 ? 18.765 -15.334 10.782 1.00 40.59 91 ASP A CA 1
ATOM 721 C C . ASP A 1 91 ? 18.114 -16.260 11.840 1.00 40.59 91 ASP A C 1
ATOM 723 O O . ASP A 1 91 ? 18.728 -16.561 12.859 1.00 40.59 91 ASP A O 1
ATOM 727 N N . LEU A 1 92 ? 16.873 -16.744 11.653 1.00 42.53 92 LEU A N 1
ATOM 728 C CA . LEU A 1 92 ? 16.103 -17.361 12.762 1.00 42.53 92 LEU A CA 1
ATOM 729 C C . LEU A 1 92 ? 15.460 -18.733 12.502 1.00 42.53 92 LEU A C 1
ATOM 731 O O . LEU A 1 92 ? 14.462 -19.061 13.142 1.00 42.53 92 LEU A O 1
ATOM 735 N N . GLY A 1 93 ? 15.978 -19.559 11.584 1.00 42.34 93 GLY A N 1
ATOM 736 C CA . GLY A 1 93 ? 15.439 -20.921 11.372 1.00 42.34 93 GLY A CA 1
ATOM 737 C C . GLY A 1 93 ? 13.924 -20.959 11.085 1.00 42.34 93 GLY A C 1
ATOM 738 O O . GLY A 1 93 ? 13.257 -21.968 11.323 1.00 42.34 93 GLY A O 1
ATOM 739 N N . ALA A 1 94 ? 13.377 -19.831 10.623 1.00 50.94 94 ALA A N 1
ATOM 740 C CA . ALA A 1 94 ? 11.960 -19.606 10.408 1.00 50.94 94 ALA A CA 1
ATOM 741 C C . ALA A 1 94 ? 11.502 -20.279 9.109 1.00 50.94 94 ALA A C 1
ATOM 743 O O . ALA A 1 94 ? 12.283 -20.503 8.182 1.00 50.94 94 ALA A O 1
ATOM 744 N N . ARG A 1 95 ? 10.207 -20.598 9.015 1.00 56.75 95 ARG A N 1
ATOM 745 C CA . ARG A 1 95 ? 9.633 -21.115 7.769 1.00 56.75 95 ARG A CA 1
ATOM 746 C C . ARG A 1 95 ? 9.572 -19.973 6.755 1.00 56.75 95 ARG A C 1
ATOM 748 O O . ARG A 1 95 ? 8.855 -18.998 6.977 1.00 56.75 95 ARG A O 1
ATOM 755 N N . TYR A 1 96 ? 10.291 -20.112 5.642 1.00 59.75 96 TYR A N 1
ATOM 756 C CA . TYR A 1 96 ? 10.260 -19.137 4.553 1.00 59.75 96 TYR A CA 1
ATOM 757 C C . TYR A 1 96 ? 8.826 -18.962 4.031 1.00 59.75 96 TYR A C 1
ATOM 759 O O . TYR A 1 96 ? 8.199 -19.909 3.549 1.00 59.75 96 TYR A O 1
ATOM 767 N N . LEU A 1 97 ? 8.304 -17.741 4.148 1.00 63.31 97 LEU A N 1
ATOM 768 C CA . LEU A 1 97 ? 7.142 -17.276 3.399 1.00 63.31 97 LEU A CA 1
ATOM 769 C C . LEU A 1 97 ? 7.690 -16.550 2.180 1.00 63.31 97 LEU A C 1
ATOM 771 O O . LEU A 1 97 ? 8.449 -15.590 2.313 1.00 63.31 97 LEU A O 1
ATOM 775 N N . HIS A 1 98 ? 7.339 -17.027 0.994 1.00 74.50 98 HIS A N 1
ATOM 776 C CA . HIS A 1 98 ? 7.831 -16.431 -0.238 1.00 74.50 98 HIS A CA 1
ATOM 777 C C . HIS A 1 98 ? 6.896 -15.306 -0.672 1.00 74.50 98 HIS A C 1
ATOM 779 O O . HIS A 1 98 ? 5.680 -15.473 -0.704 1.00 74.50 98 HIS A O 1
ATOM 785 N N . ILE A 1 99 ? 7.448 -14.154 -1.040 1.00 78.12 99 ILE A N 1
ATOM 786 C CA . ILE A 1 99 ? 6.647 -13.077 -1.621 1.00 78.12 99 ILE A CA 1
ATOM 787 C C . ILE A 1 99 ? 6.531 -13.338 -3.122 1.00 78.12 99 ILE A C 1
ATOM 789 O O . ILE A 1 99 ? 7.534 -13.519 -3.807 1.00 78.12 99 ILE A O 1
ATOM 793 N N . ARG A 1 100 ? 5.302 -13.383 -3.639 1.00 82.12 100 ARG A N 1
ATOM 794 C CA . ARG A 1 100 ? 5.030 -13.564 -5.074 1.00 82.12 100 ARG A CA 1
ATOM 795 C C . ARG A 1 100 ? 4.891 -12.243 -5.803 1.00 82.12 100 ARG A C 1
ATOM 797 O O . ARG A 1 100 ? 5.460 -12.062 -6.879 1.00 82.12 100 ARG A O 1
ATOM 804 N N . ALA A 1 101 ? 4.087 -11.353 -5.238 1.00 85.06 101 ALA A N 1
ATOM 805 C CA . ALA A 1 101 ? 3.847 -10.037 -5.794 1.00 85.06 101 ALA A CA 1
ATOM 806 C C . ALA A 1 101 ? 3.683 -9.018 -4.669 1.00 85.06 101 ALA A C 1
ATOM 808 O O . ALA A 1 101 ? 3.020 -9.306 -3.679 1.00 85.06 101 ALA A O 1
ATOM 809 N N . LEU A 1 102 ? 4.267 -7.843 -4.851 1.00 86.31 102 LEU A N 1
ATOM 810 C CA . LEU A 1 102 ? 4.197 -6.707 -3.952 1.00 86.31 102 LEU A CA 1
ATOM 811 C C . LEU A 1 102 ? 3.327 -5.630 -4.591 1.00 86.31 102 LEU A C 1
ATOM 813 O O . LEU A 1 102 ? 3.666 -5.141 -5.672 1.00 86.31 102 LEU A O 1
ATOM 817 N N . GLY A 1 103 ? 2.211 -5.302 -3.946 1.00 88.75 103 GLY A N 1
ATOM 818 C CA . GLY A 1 103 ? 1.291 -4.265 -4.404 1.00 88.75 103 GLY A CA 1
ATOM 819 C C . GLY A 1 103 ? 1.451 -2.982 -3.622 1.00 88.75 103 GLY A C 1
ATOM 820 O O . GLY A 1 103 ? 1.457 -3.006 -2.392 1.00 88.75 103 GLY A O 1
ATOM 821 N N . ILE A 1 104 ? 1.603 -1.866 -4.327 1.00 88.75 104 ILE A N 1
ATOM 822 C CA . ILE A 1 104 ? 1.844 -0.588 -3.673 1.00 88.75 104 ILE A CA 1
ATOM 823 C C . ILE A 1 104 ? 0.995 0.491 -4.317 1.00 88.75 104 ILE A C 1
ATOM 825 O O . ILE A 1 104 ? 1.196 0.830 -5.483 1.00 88.75 104 ILE A O 1
ATOM 829 N N . VAL A 1 105 ? 0.041 1.003 -3.548 1.00 90.31 105 VAL A N 1
ATOM 830 C CA . VAL A 1 105 ? -0.907 2.028 -3.977 1.00 90.31 105 VAL A CA 1
ATOM 831 C C . VAL A 1 105 ? -0.450 3.376 -3.443 1.00 90.31 105 VAL A C 1
ATOM 833 O O . VAL A 1 105 ? -0.202 3.510 -2.249 1.00 90.31 105 VAL A O 1
ATOM 836 N N . ASN A 1 106 ? -0.302 4.367 -4.320 1.00 88.25 106 ASN A N 1
ATOM 837 C CA . ASN A 1 106 ? -0.013 5.752 -3.948 1.00 88.25 106 ASN A CA 1
ATOM 838 C C . ASN A 1 106 ? 1.088 5.861 -2.886 1.00 88.25 106 ASN A C 1
ATOM 840 O O . ASN A 1 106 ? 0.970 6.582 -1.900 1.00 88.25 106 ASN A O 1
ATOM 844 N N . GLY A 1 107 ? 2.145 5.067 -3.053 1.00 83.19 107 GLY A N 1
ATOM 845 C CA . GLY A 1 107 ? 3.139 4.912 -2.009 1.00 83.19 107 GLY A CA 1
ATOM 846 C C . GLY A 1 107 ? 4.014 6.153 -1.868 1.00 83.19 107 GLY A C 1
ATOM 847 O O . GLY A 1 107 ? 4.468 6.738 -2.865 1.00 83.19 107 GLY A O 1
ATOM 848 N N . PHE A 1 108 ? 4.250 6.524 -0.609 1.00 71.81 108 PHE A N 1
ATOM 849 C CA . PHE A 1 108 ? 5.026 7.697 -0.228 1.00 71.81 108 PHE A CA 1
ATOM 850 C C . PHE A 1 108 ? 6.506 7.548 -0.600 1.00 71.81 108 PHE A C 1
ATOM 852 O O . PHE A 1 108 ? 7.089 6.472 -0.495 1.00 71.81 108 PHE A O 1
ATOM 859 N N . ARG A 1 109 ? 7.142 8.640 -1.032 1.00 64.06 109 ARG A N 1
ATOM 860 C CA . ARG A 1 109 ? 8.554 8.638 -1.439 1.00 64.06 109 ARG A CA 1
ATOM 861 C C . ARG A 1 109 ? 9.412 9.472 -0.511 1.00 64.06 109 ARG A C 1
ATOM 863 O O . ARG A 1 109 ? 8.983 10.519 -0.046 1.00 64.06 109 ARG A O 1
ATOM 870 N N . ASN A 1 110 ? 10.674 9.076 -0.371 1.00 53.97 110 ASN A N 1
ATOM 871 C CA . ASN A 1 110 ? 11.682 9.884 0.305 1.00 53.97 110 ASN A CA 1
ATOM 872 C C . ASN A 1 110 ? 11.806 11.285 -0.353 1.00 53.97 110 ASN A C 1
ATOM 874 O O . ASN A 1 110 ? 11.854 11.419 -1.584 1.00 53.97 110 ASN A O 1
ATOM 878 N N . CYS A 1 111 ? 11.898 12.310 0.499 1.00 51.69 111 CYS A N 1
ATOM 879 C CA . CYS A 1 111 ? 12.139 13.735 0.241 1.00 51.69 111 CYS A CA 1
ATOM 880 C C . CYS A 1 111 ? 13.221 14.062 -0.805 1.00 51.69 111 CYS A C 1
ATOM 882 O O . CYS A 1 111 ? 13.242 15.154 -1.374 1.00 51.69 111 CYS A O 1
ATOM 884 N N . VAL A 1 112 ? 14.149 13.148 -1.080 1.00 45.28 112 VAL A N 1
ATOM 885 C CA . VAL A 1 112 ? 15.304 13.409 -1.956 1.00 45.28 112 VAL A CA 1
ATOM 886 C C . VAL A 1 112 ? 14.923 13.531 -3.446 1.00 45.28 112 VAL A C 1
ATOM 888 O O . VAL A 1 112 ? 15.646 14.157 -4.219 1.00 45.28 112 VAL A O 1
ATOM 891 N N . LEU A 1 113 ? 13.756 13.028 -3.874 1.00 47.06 113 LEU A N 1
ATOM 892 C CA . LEU A 1 113 ? 13.295 13.101 -5.278 1.00 47.06 113 LEU A CA 1
ATOM 893 C C . LEU A 1 113 ? 12.390 14.319 -5.586 1.00 47.06 113 LEU A C 1
ATOM 895 O O . LEU A 1 113 ? 11.753 14.379 -6.645 1.00 47.06 113 LEU A O 1
ATOM 899 N N . THR A 1 114 ? 12.359 15.314 -4.691 1.00 43.03 114 THR A N 1
ATOM 900 C CA . THR A 1 114 ? 11.395 16.435 -4.655 1.00 43.03 114 THR A CA 1
ATOM 901 C C . THR A 1 114 ? 11.803 17.757 -5.350 1.00 43.03 114 THR A C 1
ATOM 903 O O . THR A 1 114 ? 11.428 18.813 -4.855 1.00 43.03 114 THR A O 1
ATOM 906 N N . PRO A 1 115 ? 12.497 17.831 -6.508 1.00 43.12 115 PRO A N 1
ATOM 907 C CA . PRO A 1 115 ? 12.640 19.139 -7.166 1.00 43.12 115 PRO A CA 1
ATOM 908 C C . PRO A 1 115 ? 11.412 19.620 -7.968 1.00 43.12 115 PRO A C 1
ATOM 910 O O . PRO A 1 115 ? 11.458 20.721 -8.506 1.00 43.12 115 PRO A O 1
ATOM 913 N N . TYR A 1 116 ? 10.342 18.823 -8.146 1.00 43.16 116 TYR A N 1
ATOM 914 C CA . TYR A 1 116 ? 9.383 19.066 -9.250 1.00 43.16 116 TYR A CA 1
ATOM 915 C C . TYR A 1 116 ? 7.921 19.379 -8.910 1.00 43.16 116 TYR A C 1
ATOM 917 O O . TYR A 1 116 ? 7.252 19.924 -9.787 1.00 43.16 116 TYR A O 1
ATOM 925 N N . LEU A 1 117 ? 7.427 19.159 -7.683 1.00 44.72 117 LEU A N 1
ATOM 926 C CA . LEU A 1 117 ? 6.094 19.674 -7.296 1.00 44.72 117 LEU A CA 1
ATOM 927 C C . LEU A 1 117 ? 6.014 21.207 -7.476 1.00 44.72 117 LEU A C 1
ATOM 929 O O . LEU A 1 117 ? 4.978 21.745 -7.859 1.00 44.72 117 LEU A O 1
ATOM 933 N N . HIS A 1 118 ? 7.159 21.884 -7.341 1.00 47.66 118 HIS A N 1
ATOM 934 C CA . HIS A 1 118 ? 7.347 23.312 -7.593 1.00 47.66 118 HIS A CA 1
ATOM 935 C C . HIS A 1 118 ? 6.973 23.753 -9.020 1.00 47.66 118 HIS A C 1
ATOM 937 O O . HIS A 1 118 ? 6.386 24.818 -9.207 1.00 47.66 118 HIS A O 1
ATOM 943 N N . LYS A 1 119 ? 7.300 22.950 -10.045 1.00 40.72 119 LYS A N 1
ATOM 944 C CA . LYS A 1 119 ? 7.170 23.364 -11.454 1.00 40.72 119 LYS A CA 1
ATOM 945 C C . LYS A 1 119 ? 5.769 23.123 -12.021 1.00 40.72 119 LYS A C 1
ATOM 947 O O . LYS A 1 119 ? 5.355 23.853 -12.914 1.00 40.72 119 LYS A O 1
ATOM 952 N N . THR A 1 120 ? 5.056 22.125 -11.499 1.00 45.84 120 THR A N 1
ATOM 953 C CA . THR A 1 120 ? 3.710 21.756 -11.968 1.00 45.84 120 THR A CA 1
ATOM 954 C C . THR A 1 120 ? 2.614 22.628 -11.346 1.00 45.84 120 THR A C 1
ATOM 956 O O . THR A 1 120 ? 1.632 22.915 -12.020 1.00 45.84 120 THR A O 1
ATOM 959 N N . TYR A 1 121 ? 2.796 23.103 -10.104 1.00 48.31 121 TYR A N 1
ATOM 960 C CA . TYR A 1 121 ? 1.757 23.841 -9.363 1.00 48.31 121 TYR A CA 1
ATOM 961 C C . TYR A 1 121 ? 2.144 25.270 -8.937 1.00 48.31 121 TYR A C 1
ATOM 963 O O . TYR A 1 121 ? 1.354 25.947 -8.290 1.00 48.31 121 TYR A O 1
ATOM 971 N N . GLY A 1 122 ? 3.337 25.762 -9.297 1.00 41.50 122 GLY A N 1
ATOM 972 C CA . GLY A 1 122 ? 3.721 27.168 -9.090 1.00 41.50 122 GLY A CA 1
ATOM 973 C C . GLY A 1 122 ? 3.985 27.582 -7.633 1.00 41.50 122 GLY A C 1
ATOM 974 O O . GLY A 1 122 ? 3.956 28.771 -7.325 1.00 41.50 122 GLY A O 1
ATOM 975 N N . ILE A 1 123 ? 4.250 26.630 -6.733 1.00 44.16 123 ILE A N 1
ATOM 976 C CA . ILE A 1 123 ? 4.441 26.881 -5.294 1.00 44.16 123 ILE A CA 1
ATOM 977 C C . ILE A 1 123 ? 5.925 27.126 -4.993 1.00 44.16 123 ILE A C 1
ATOM 979 O O . ILE A 1 123 ? 6.741 26.215 -5.129 1.00 44.16 123 ILE A O 1
ATOM 983 N N . GLN A 1 124 ? 6.290 28.341 -4.563 1.00 37.81 124 GLN A N 1
ATOM 984 C CA . GLN A 1 124 ? 7.659 28.678 -4.146 1.00 37.81 124 GLN A CA 1
ATOM 985 C C . GLN A 1 124 ? 7.993 28.112 -2.761 1.00 37.81 124 GLN A C 1
ATOM 987 O O . GLN A 1 124 ? 7.275 28.366 -1.802 1.00 37.81 124 GLN A O 1
ATOM 992 N N . ILE A 1 125 ? 9.106 27.377 -2.660 1.00 41.56 125 ILE A N 1
ATOM 993 C CA . ILE A 1 125 ? 9.628 26.831 -1.400 1.00 41.56 125 ILE A CA 1
ATOM 994 C C . ILE A 1 125 ? 10.974 27.506 -1.141 1.00 41.56 125 ILE A C 1
ATOM 996 O O . ILE A 1 125 ? 11.857 27.467 -2.000 1.00 41.56 125 ILE A O 1
ATOM 1000 N N . PHE A 1 126 ? 11.129 28.138 0.021 1.00 37.56 126 PHE A N 1
ATOM 1001 C CA . PHE A 1 126 ? 12.373 28.775 0.448 1.00 37.56 126 PHE A CA 1
ATOM 1002 C C . PHE A 1 126 ? 12.981 27.984 1.617 1.00 37.56 126 PHE A C 1
ATOM 1004 O O . PHE A 1 126 ? 12.445 28.068 2.713 1.00 37.56 126 PHE A O 1
ATOM 1011 N N . GLY A 1 127 ? 14.107 27.287 1.388 1.00 39.88 127 GLY A N 1
ATOM 1012 C CA . GLY A 1 127 ? 15.033 26.830 2.441 1.00 39.88 127 GLY A CA 1
ATOM 1013 C C . GLY A 1 127 ? 15.649 25.419 2.261 1.00 39.88 127 GLY A C 1
ATOM 1014 O O . GLY A 1 127 ? 15.757 24.920 1.137 1.00 39.88 127 GLY A O 1
ATOM 1015 N N . LYS A 1 128 ? 16.207 24.845 3.346 1.00 38.12 128 LYS A N 1
ATOM 1016 C CA . LYS A 1 128 ? 17.053 23.626 3.356 1.00 38.12 128 LYS A CA 1
ATOM 1017 C C . LYS A 1 128 ? 16.243 22.339 3.600 1.00 38.12 128 LYS A C 1
ATOM 1019 O O . LYS A 1 128 ? 15.411 22.253 4.490 1.00 38.12 128 LYS A O 1
ATOM 1024 N N . VAL A 1 129 ? 16.636 21.295 2.865 1.00 45.25 129 VAL A N 1
ATOM 1025 C CA . VAL A 1 129 ? 15.983 19.988 2.606 1.00 45.25 129 VAL A CA 1
ATOM 1026 C C . VAL A 1 129 ? 15.648 19.102 3.829 1.00 45.25 129 VAL A C 1
ATOM 1028 O O . VAL A 1 129 ? 15.064 18.040 3.644 1.00 45.25 129 VAL A O 1
ATOM 1031 N N . ASN A 1 130 ? 15.941 19.498 5.069 1.00 48.91 130 ASN A N 1
ATOM 1032 C CA . ASN A 1 130 ? 15.889 18.556 6.199 1.00 48.91 130 ASN A CA 1
ATOM 1033 C C . ASN A 1 130 ? 14.536 18.530 6.942 1.00 48.91 130 ASN A C 1
ATOM 1035 O O . ASN A 1 130 ? 14.065 17.440 7.232 1.00 48.91 130 ASN A O 1
ATOM 1039 N N . ASP A 1 131 ? 13.875 19.679 7.138 1.00 44.34 131 ASP A N 1
ATOM 1040 C CA . ASP A 1 131 ? 12.542 19.767 7.784 1.00 44.34 131 ASP A CA 1
ATOM 1041 C C . ASP A 1 131 ? 11.464 20.353 6.848 1.00 44.34 131 ASP A C 1
ATOM 1043 O O . ASP A 1 131 ? 10.262 20.199 7.046 1.00 44.34 131 ASP A O 1
ATOM 1047 N N . GLU A 1 132 ? 11.883 21.018 5.770 1.00 50.72 132 GLU A N 1
ATOM 1048 C CA . GLU A 1 132 ? 10.996 21.799 4.900 1.00 50.72 132 GLU A CA 1
ATOM 1049 C C . GLU A 1 132 ? 10.470 21.018 3.691 1.00 50.72 132 GLU A C 1
ATOM 1051 O O . GLU A 1 132 ? 9.675 21.550 2.916 1.00 50.72 132 GLU A O 1
ATOM 1056 N N . CYS A 1 133 ? 10.901 19.769 3.495 1.00 53.91 133 CYS A N 1
ATOM 1057 C CA . CYS A 1 133 ? 10.678 19.065 2.232 1.00 53.91 133 CYS A CA 1
ATOM 1058 C C . CYS A 1 133 ? 9.225 18.599 2.023 1.00 53.91 133 CYS A C 1
ATOM 1060 O O . CYS A 1 133 ? 8.766 18.537 0.883 1.00 53.91 133 CYS A O 1
ATOM 1062 N N . ILE A 1 134 ? 8.490 18.314 3.103 1.00 57.94 134 ILE A N 1
ATOM 1063 C CA . ILE A 1 134 ? 7.133 17.749 3.034 1.00 57.94 134 ILE A CA 1
ATOM 1064 C C . ILE A 1 134 ? 6.114 18.707 3.644 1.00 57.94 134 ILE A C 1
ATOM 1066 O O . ILE A 1 134 ? 5.212 19.170 2.945 1.00 57.94 134 ILE A O 1
ATOM 1070 N N . GLU A 1 135 ? 6.261 19.046 4.928 1.00 60.25 135 GLU A N 1
ATOM 1071 C CA . GLU A 1 135 ? 5.216 19.780 5.645 1.00 60.25 135 GLU A CA 1
ATOM 1072 C C . GLU A 1 135 ? 4.988 21.177 5.074 1.00 60.25 135 GLU A C 1
ATOM 1074 O O . GLU A 1 135 ? 3.843 21.576 4.896 1.00 60.25 135 GLU A O 1
ATOM 1079 N N . SER A 1 136 ? 6.045 21.917 4.721 1.00 62.12 136 SER A N 1
ATOM 1080 C CA . SER A 1 136 ? 5.891 23.293 4.227 1.00 62.12 136 SER A CA 1
ATOM 1081 C C . SER A 1 136 ? 5.092 23.357 2.916 1.00 62.12 136 SER A C 1
ATOM 1083 O O . SER A 1 136 ? 4.209 24.201 2.761 1.00 62.12 136 SER A O 1
ATOM 1085 N N . VAL A 1 137 ? 5.341 22.414 2.002 1.00 66.88 137 VAL A N 1
ATOM 1086 C CA . VAL A 1 137 ? 4.725 22.344 0.668 1.00 66.88 137 VAL A CA 1
ATOM 1087 C C . VAL A 1 137 ? 3.294 21.835 0.748 1.00 66.88 137 VAL A C 1
ATOM 1089 O O . VAL A 1 137 ? 2.397 22.389 0.113 1.00 66.88 137 VAL A O 1
ATOM 1092 N N . ILE A 1 138 ? 3.081 20.782 1.539 1.00 73.62 138 ILE A N 1
ATOM 1093 C CA . ILE A 1 138 ? 1.762 20.196 1.776 1.00 73.62 138 ILE A CA 1
ATOM 1094 C C . ILE A 1 138 ? 0.866 21.205 2.498 1.00 73.62 138 ILE A C 1
ATOM 1096 O O . ILE A 1 138 ? -0.266 21.433 2.069 1.00 73.62 138 ILE A O 1
ATOM 1100 N N . ASN A 1 139 ? 1.383 21.876 3.531 1.00 71.31 139 ASN A N 1
ATOM 1101 C CA . ASN A 1 139 ? 0.638 22.897 4.262 1.00 71.31 139 ASN A CA 1
ATOM 1102 C C . ASN A 1 139 ? 0.309 24.095 3.364 1.00 71.31 139 ASN A C 1
ATOM 1104 O O . ASN A 1 139 ? -0.830 24.557 3.376 1.00 71.31 139 ASN A O 1
ATOM 1108 N N . ALA A 1 140 ? 1.253 24.564 2.541 1.00 74.75 140 ALA A N 1
ATOM 1109 C CA . ALA A 1 140 ? 1.009 25.662 1.604 1.00 74.75 140 ALA A CA 1
ATOM 1110 C C . ALA A 1 140 ? -0.031 25.313 0.523 1.00 74.75 140 ALA A C 1
ATOM 1112 O O . ALA A 1 140 ? -0.814 26.176 0.124 1.00 74.75 140 ALA A O 1
ATOM 1113 N N . TYR A 1 141 ? -0.058 24.065 0.046 1.00 75.12 141 TYR A N 1
ATOM 1114 C CA . TYR A 1 141 ? -1.076 23.599 -0.898 1.00 75.12 141 TYR A CA 1
ATOM 1115 C C . TYR A 1 141 ? -2.454 23.475 -0.230 1.00 75.12 141 TYR A C 1
ATOM 1117 O O . TYR A 1 141 ? -3.443 23.996 -0.743 1.00 75.12 141 TYR A O 1
ATOM 1125 N N . SER A 1 142 ? -2.511 22.877 0.963 1.00 73.94 142 SER A N 1
ATOM 1126 C CA . SER A 1 142 ? -3.746 22.727 1.745 1.00 73.94 142 SER A CA 1
ATOM 1127 C C . SER A 1 142 ? -4.371 24.078 2.122 1.00 73.94 142 SER A C 1
ATOM 1129 O O . SER A 1 142 ? -5.584 24.257 2.025 1.00 73.94 142 SER A O 1
ATOM 1131 N N . GLN A 1 143 ? -3.554 25.085 2.457 1.00 80.38 143 GLN A N 1
ATOM 1132 C CA . GLN A 1 143 ? -4.017 26.447 2.770 1.00 80.38 143 GLN A CA 1
ATOM 1133 C C . GLN A 1 143 ? -4.719 27.156 1.600 1.00 80.38 143 GLN A C 1
ATOM 1135 O O . GLN A 1 143 ? -5.442 28.126 1.826 1.00 80.38 143 GLN A O 1
ATOM 1140 N N . GLN A 1 144 ? -4.551 26.676 0.365 1.00 79.38 144 GLN A N 1
ATOM 1141 C CA . GLN A 1 144 ? -5.273 27.184 -0.808 1.00 79.38 144 GLN A CA 1
ATOM 1142 C C . GLN A 1 144 ? -6.681 26.577 -0.947 1.00 79.38 144 GLN A C 1
ATOM 1144 O O . GLN A 1 144 ? -7.417 26.938 -1.862 1.00 79.38 144 GLN A O 1
ATOM 1149 N N . GLY A 1 145 ? -7.081 25.686 -0.035 1.00 75.44 145 GLY A N 1
ATOM 1150 C CA . GLY A 1 145 ? -8.407 25.070 -0.017 1.00 75.44 145 GLY A CA 1
ATOM 1151 C C . GLY A 1 145 ? -8.527 23.807 -0.869 1.00 75.44 145 GLY A C 1
ATOM 1152 O O . GLY A 1 145 ? -9.645 23.344 -1.087 1.00 75.44 145 GLY A O 1
ATOM 1153 N N . HIS A 1 146 ? -7.409 23.240 -1.330 1.00 76.19 146 HIS A N 1
ATOM 1154 C CA . HIS A 1 146 ? -7.369 21.987 -2.087 1.00 76.19 146 HIS A CA 1
ATOM 1155 C C . HIS A 1 146 ? -7.111 20.780 -1.175 1.00 76.19 146 HIS A C 1
ATOM 1157 O O . HIS A 1 146 ? -6.366 20.870 -0.194 1.00 76.19 146 HIS A O 1
ATOM 1163 N N . ALA A 1 147 ? -7.731 19.640 -1.482 1.00 81.12 147 ALA A N 1
ATOM 1164 C CA . ALA A 1 147 ? -7.475 18.393 -0.774 1.00 81.12 147 ALA A CA 1
ATOM 1165 C C . ALA A 1 147 ? -6.133 17.784 -1.183 1.00 81.12 147 ALA A C 1
ATOM 1167 O O . ALA A 1 147 ? -5.757 17.759 -2.352 1.00 81.12 147 ALA A O 1
ATOM 1168 N N . LEU A 1 148 ? -5.433 17.233 -0.193 1.00 82.50 148 LEU A N 1
ATOM 1169 C CA . LEU A 1 148 ? -4.142 16.570 -0.377 1.00 82.50 148 LEU A CA 1
ATOM 1170 C C . LEU A 1 148 ? -4.262 15.228 -1.110 1.00 82.50 148 LEU A C 1
ATOM 1172 O O . LEU A 1 148 ? -3.337 14.806 -1.794 1.00 82.50 148 LEU A O 1
ATOM 1176 N N . TYR A 1 149 ? -5.407 14.568 -0.965 1.00 86.50 149 TYR A N 1
ATOM 1177 C CA . TYR A 1 149 ? -5.635 13.219 -1.474 1.00 86.50 149 TYR A CA 1
ATOM 1178 C C . TYR A 1 149 ? -6.426 13.187 -2.788 1.00 86.50 149 TYR A C 1
ATOM 1180 O O . TYR A 1 149 ? -6.540 12.129 -3.398 1.00 86.50 149 TYR A O 1
ATOM 1188 N N . ASP A 1 150 ? -6.954 14.325 -3.244 1.00 89.19 150 ASP A N 1
ATOM 1189 C CA . ASP A 1 150 ? -7.536 14.502 -4.579 1.00 89.19 150 ASP A CA 1
ATOM 1190 C C . ASP A 1 150 ? -7.523 15.994 -4.939 1.00 89.19 150 ASP A C 1
ATOM 1192 O O . ASP A 1 150 ? -8.312 16.780 -4.414 1.00 89.19 150 ASP A O 1
ATOM 1196 N N . ILE A 1 151 ? -6.656 16.385 -5.876 1.00 84.31 151 ILE A N 1
ATOM 1197 C CA . ILE A 1 151 ? -6.498 17.777 -6.331 1.00 84.31 151 ILE A CA 1
ATOM 1198 C C . ILE A 1 151 ? -7.791 18.405 -6.878 1.00 84.31 151 ILE A C 1
ATOM 1200 O O . ILE A 1 151 ? -7.894 19.629 -6.980 1.00 84.31 151 ILE A O 1
ATOM 1204 N N . SER A 1 152 ? -8.779 17.590 -7.258 1.00 84.38 152 SER A N 1
ATOM 1205 C CA . SER A 1 152 ? -10.079 18.053 -7.753 1.00 84.38 152 SER A CA 1
ATOM 1206 C C . SER A 1 152 ? -11.079 18.377 -6.639 1.00 84.38 152 SER A C 1
ATOM 1208 O O . SER A 1 152 ? -12.172 18.872 -6.929 1.00 84.38 152 SER A O 1
ATOM 1210 N N . ARG A 1 153 ? -10.728 18.109 -5.375 1.00 81.06 153 ARG A N 1
ATOM 1211 C CA . ARG A 1 153 ? -11.611 18.264 -4.215 1.00 81.06 153 ARG A CA 1
ATOM 1212 C C . ARG A 1 153 ? -11.166 19.395 -3.287 1.00 81.06 153 ARG A C 1
ATOM 1214 O O . ARG A 1 153 ? -9.980 19.728 -3.235 1.00 81.06 153 ARG A O 1
ATOM 1221 N N . PRO A 1 154 ? -12.106 19.998 -2.539 1.00 80.94 154 PRO A N 1
ATOM 1222 C CA . PRO A 1 154 ? -11.763 20.931 -1.479 1.00 80.94 154 PRO A CA 1
ATOM 1223 C C . PRO A 1 154 ? -11.195 20.199 -0.256 1.00 80.94 154 PRO A C 1
ATOM 1225 O O . PRO A 1 154 ? -11.549 19.051 -0.001 1.00 80.94 154 PRO A O 1
ATOM 1228 N N . THR A 1 155 ? -10.372 20.874 0.552 1.00 75.81 155 THR A N 1
ATOM 1229 C CA . THR A 1 155 ? -9.687 20.289 1.729 1.00 75.81 155 THR A CA 1
ATOM 1230 C C . THR A 1 155 ? -10.615 19.591 2.728 1.00 75.81 155 THR A C 1
ATOM 1232 O O . THR A 1 155 ? -10.192 18.694 3.448 1.00 75.81 155 THR A O 1
ATOM 1235 N N . ASN A 1 156 ? -11.877 20.009 2.799 1.00 77.50 156 ASN A N 1
ATOM 1236 C CA . ASN A 1 156 ? -12.874 19.479 3.723 1.00 77.50 156 ASN A CA 1
ATOM 1237 C C . ASN A 1 156 ? -13.788 18.403 3.110 1.00 77.50 156 ASN A C 1
ATOM 1239 O O . ASN A 1 156 ? -14.793 18.067 3.736 1.00 77.50 156 ASN A O 1
ATOM 1243 N N . ASP A 1 157 ? -13.487 17.896 1.910 1.00 77.88 157 ASP A N 1
ATOM 1244 C CA . ASP A 1 157 ? -14.216 16.769 1.326 1.00 77.88 157 ASP A CA 1
ATOM 1245 C C . ASP A 1 157 ? -13.876 15.480 2.091 1.00 77.88 157 ASP A C 1
ATOM 1247 O O . ASP A 1 157 ? -12.719 15.055 2.081 1.00 77.88 157 ASP A O 1
ATOM 1251 N N . PRO A 1 158 ? -14.841 14.842 2.775 1.00 78.62 158 PRO A N 1
ATOM 1252 C CA . PRO A 1 158 ? -14.588 13.654 3.575 1.00 78.62 158 PRO A CA 1
ATOM 1253 C C . PRO A 1 158 ? -14.627 12.404 2.688 1.00 78.62 158 PRO A C 1
ATOM 1255 O O . PRO A 1 158 ? -15.373 11.472 2.979 1.00 78.62 158 PRO A O 1
ATOM 1258 N N . PHE A 1 159 ? -13.919 12.416 1.558 1.00 80.69 159 PHE A N 1
ATOM 1259 C CA . PHE A 1 159 ? -13.856 11.270 0.661 1.00 80.69 159 PHE A CA 1
ATOM 1260 C C . PHE A 1 159 ? -12.581 10.448 0.916 1.00 80.69 159 PHE A C 1
ATOM 1262 O O . PHE A 1 159 ? -11.499 11.035 0.925 1.00 80.69 159 PHE A O 1
ATOM 1269 N N . PRO A 1 160 ? -12.684 9.109 1.006 1.00 85.69 160 PRO A N 1
ATOM 1270 C CA . PRO A 1 160 ? -13.920 8.315 0.992 1.00 85.69 160 PRO A CA 1
ATOM 1271 C C . PRO A 1 160 ? -14.758 8.480 2.255 1.00 85.69 160 PRO A C 1
ATOM 1273 O O . PRO A 1 160 ? -14.264 8.881 3.304 1.00 85.69 160 PRO A O 1
ATOM 1276 N N . SER A 1 161 ? -16.056 8.181 2.143 1.00 82.06 161 SER A N 1
ATOM 1277 C CA . SER A 1 161 ? -16.998 8.479 3.222 1.00 82.06 161 SER A CA 1
ATOM 1278 C C . SER A 1 161 ? -16.596 7.793 4.542 1.00 82.06 161 SER A C 1
ATOM 1280 O O . SER A 1 161 ? -16.526 6.561 4.586 1.00 82.06 161 SER A O 1
ATOM 1282 N N . PRO A 1 162 ? -16.437 8.537 5.654 1.00 82.06 162 PRO A N 1
ATOM 1283 C CA . PRO A 1 162 ? -15.864 8.035 6.906 1.00 82.06 162 PRO A CA 1
ATOM 1284 C C . PRO A 1 162 ? -16.854 7.215 7.753 1.00 82.06 162 PRO A C 1
ATOM 1286 O O . PRO A 1 162 ? -16.709 7.108 8.972 1.00 82.06 162 PRO A O 1
ATOM 1289 N N . HIS A 1 163 ? -17.900 6.642 7.147 1.00 84.25 163 HIS A N 1
ATOM 1290 C CA . HIS A 1 163 ? -18.945 5.902 7.866 1.00 84.25 163 HIS A CA 1
ATOM 1291 C C . HIS A 1 163 ? -18.380 4.760 8.721 1.00 84.25 163 HIS A C 1
ATOM 1293 O O . HIS A 1 163 ? -18.888 4.496 9.813 1.00 84.25 163 HIS A O 1
ATOM 1299 N N . MET A 1 164 ? -17.302 4.125 8.252 1.00 85.75 164 MET A N 1
ATOM 1300 C CA . MET A 1 164 ? -16.614 3.055 8.969 1.00 85.75 164 MET A CA 1
ATOM 1301 C C . MET A 1 164 ? -16.108 3.507 10.345 1.00 85.75 164 MET A C 1
ATOM 1303 O O . MET A 1 164 ? -16.192 2.738 11.299 1.00 85.75 164 MET A O 1
ATOM 1307 N N . TYR A 1 165 ? -15.641 4.749 10.485 1.00 85.25 165 TYR A N 1
ATOM 1308 C CA . TYR A 1 165 ? -15.090 5.235 11.752 1.00 85.25 165 TYR A CA 1
ATOM 1309 C C . TYR A 1 165 ? -16.165 5.303 12.833 1.00 85.25 165 TYR A C 1
ATOM 1311 O O . TYR A 1 165 ? -15.925 4.903 13.966 1.00 85.25 165 TYR A O 1
ATOM 1319 N N . GLY A 1 166 ? -17.376 5.736 12.471 1.00 81.56 166 GLY A N 1
ATOM 1320 C CA . GLY A 1 166 ? -18.523 5.701 13.376 1.00 81.56 166 GLY A CA 1
ATOM 1321 C C . GLY A 1 166 ? -18.873 4.271 13.784 1.00 81.56 166 GLY A C 1
ATOM 1322 O O . GLY A 1 166 ? -18.957 3.981 14.976 1.00 81.56 166 GLY A O 1
ATOM 1323 N N . TYR A 1 167 ? -18.985 3.368 12.807 1.00 86.06 167 TYR A N 1
ATOM 1324 C CA . TYR A 1 167 ? -19.300 1.955 13.041 1.00 86.06 167 TYR A CA 1
ATOM 1325 C C . TYR A 1 167 ? -18.296 1.272 13.985 1.00 86.06 167 TYR A C 1
ATOM 1327 O O . TYR A 1 167 ? -18.688 0.584 14.925 1.00 86.06 167 TYR A O 1
ATOM 1335 N N . LEU A 1 168 ? -16.996 1.520 13.805 1.00 87.06 168 LEU A N 1
ATOM 1336 C CA . LEU A 1 168 ? -15.939 0.934 14.637 1.00 87.06 168 LEU A CA 1
ATOM 1337 C C . LEU A 1 168 ? -15.886 1.503 16.064 1.00 87.06 168 LEU A C 1
ATOM 1339 O O . LEU A 1 168 ? -15.207 0.938 16.918 1.00 87.06 168 LEU A O 1
ATOM 1343 N N . THR A 1 169 ? -16.623 2.577 16.359 1.00 85.25 169 THR A N 1
ATOM 1344 C CA . THR A 1 169 ? -16.775 3.092 17.734 1.00 85.25 169 THR A CA 1
ATOM 1345 C C . THR A 1 169 ? -17.973 2.501 18.478 1.00 85.25 169 THR A C 1
ATOM 1347 O O . THR A 1 169 ? -18.135 2.744 19.678 1.00 85.25 169 THR A O 1
ATOM 1350 N N . GLU A 1 170 ? -18.823 1.719 17.808 1.00 84.31 170 GLU A N 1
ATOM 1351 C CA . GLU A 1 170 ? -20.006 1.134 18.431 1.00 84.31 170 GLU A CA 1
ATOM 1352 C C . GLU A 1 170 ? -19.623 0.051 19.451 1.00 84.31 170 GLU A C 1
ATOM 1354 O O . GLU A 1 170 ? -18.842 -0.858 19.177 1.00 84.31 170 GLU A O 1
ATOM 1359 N N . GLY A 1 171 ? -20.220 0.116 20.647 1.00 84.69 171 GLY A N 1
ATOM 1360 C CA . GLY A 1 171 ? -19.934 -0.825 21.737 1.00 84.69 171 GLY A CA 1
ATOM 1361 C C . GLY A 1 171 ? -20.105 -2.305 21.357 1.00 84.69 171 GLY A C 1
ATOM 1362 O O . GLY A 1 171 ? -19.202 -3.088 21.647 1.00 84.69 171 GLY A O 1
ATOM 1363 N N . PRO A 1 172 ? -21.211 -2.708 20.696 1.00 86.75 172 PRO A N 1
ATOM 1364 C CA . PRO A 1 172 ? -21.379 -4.079 20.212 1.00 86.75 172 PRO A CA 1
ATOM 1365 C C . PRO A 1 172 ? -20.318 -4.504 19.190 1.00 86.75 172 PRO A C 1
ATOM 1367 O O . PRO A 1 172 ? -19.897 -5.657 19.210 1.00 86.75 172 PRO A O 1
ATOM 1370 N N . VAL A 1 173 ? -19.860 -3.582 18.335 1.00 87.94 173 VAL A N 1
ATOM 1371 C CA . VAL A 1 173 ? -18.823 -3.852 17.328 1.00 87.94 173 VAL A CA 1
ATOM 1372 C C . VAL A 1 173 ? -17.480 -4.086 18.012 1.00 87.94 173 VAL A C 1
ATOM 1374 O O . VAL A 1 173 ? -16.878 -5.137 17.818 1.00 87.94 173 VAL A O 1
ATOM 1377 N N . LEU A 1 174 ? -17.045 -3.181 18.893 1.00 82.44 174 LEU A N 1
ATOM 1378 C CA . LEU A 1 174 ? -15.803 -3.349 19.661 1.00 82.44 174 LEU A CA 1
ATOM 1379 C C . LEU A 1 174 ? -15.816 -4.628 20.513 1.00 82.44 174 LEU A C 1
ATOM 1381 O O . LEU A 1 174 ? -14.817 -5.344 20.568 1.00 82.44 174 LEU A O 1
ATOM 1385 N N . ALA A 1 175 ? -16.957 -4.949 21.131 1.00 84.19 175 ALA A N 1
ATOM 1386 C CA . ALA A 1 175 ? -17.122 -6.181 21.896 1.00 84.19 175 ALA A CA 1
ATOM 1387 C C . ALA A 1 175 ? -17.006 -7.434 21.013 1.00 84.19 175 ALA A C 1
ATOM 1389 O O . ALA A 1 175 ? -16.361 -8.398 21.420 1.00 84.19 175 ALA A O 1
ATOM 1390 N N . ALA A 1 176 ? -17.584 -7.415 19.808 1.00 88.69 176 ALA A N 1
ATOM 1391 C CA . ALA A 1 176 ? -17.473 -8.515 18.851 1.00 88.69 176 ALA A CA 1
ATOM 1392 C C . ALA A 1 176 ? -16.040 -8.692 18.320 1.00 88.69 176 ALA A C 1
ATOM 1394 O O . ALA A 1 176 ? -15.607 -9.820 18.101 1.00 88.69 176 ALA A O 1
ATOM 1395 N N . LEU A 1 177 ? -15.296 -7.594 18.152 1.00 86.50 177 LEU A N 1
ATOM 1396 C CA . LEU A 1 177 ? -13.885 -7.621 17.756 1.00 86.50 177 LEU A CA 1
ATOM 1397 C C . LEU A 1 177 ? -12.952 -8.068 18.896 1.00 86.50 177 LEU A C 1
ATOM 1399 O O . LEU A 1 177 ? -11.806 -8.427 18.638 1.00 86.50 177 LEU A O 1
ATOM 1403 N N . GLY A 1 178 ? -13.419 -8.044 20.150 1.00 83.94 178 GLY A N 1
ATOM 1404 C CA . GLY A 1 178 ? -12.643 -8.472 21.318 1.00 83.94 178 GLY A CA 1
ATOM 1405 C C . GLY A 1 178 ? -11.455 -7.562 21.652 1.00 83.94 178 GLY A C 1
ATOM 1406 O O . GLY A 1 178 ? -10.543 -7.972 22.369 1.00 83.94 178 GLY A O 1
ATOM 1407 N N . VAL A 1 179 ? -11.448 -6.335 21.132 1.00 76.88 179 VAL A N 1
ATOM 1408 C CA . VAL A 1 179 ? -10.345 -5.380 21.294 1.00 76.88 179 VAL A CA 1
ATOM 1409 C C . VAL A 1 179 ? -10.438 -4.657 22.646 1.00 76.88 179 VAL A C 1
ATOM 1411 O O . VAL A 1 179 ? -11.518 -4.211 23.037 1.00 76.88 179 VAL A O 1
ATOM 1414 N N . PRO A 1 180 ? -9.324 -4.508 23.387 1.00 74.00 180 PRO A N 1
ATOM 1415 C CA . PRO A 1 180 ? -9.348 -3.925 24.730 1.00 74.00 180 PRO A CA 1
ATOM 1416 C C . PRO A 1 180 ? -9.336 -2.389 24.741 1.00 74.00 180 PRO A C 1
ATOM 1418 O O . PRO A 1 180 ? -9.389 -1.795 25.816 1.00 74.00 180 PRO A O 1
ATOM 1421 N N . VAL A 1 181 ? -9.238 -1.740 23.578 1.00 78.69 181 VAL A N 1
ATOM 1422 C CA . VAL A 1 181 ? -9.061 -0.287 23.438 1.00 78.69 181 VAL A CA 1
ATOM 1423 C C . VAL A 1 181 ? -10.149 0.333 22.564 1.00 78.69 181 VAL A C 1
ATOM 1425 O O . VAL A 1 181 ? -10.790 -0.347 21.764 1.00 78.69 181 VAL A O 1
ATOM 1428 N N . ASN A 1 182 ? -10.349 1.644 22.712 1.00 82.38 182 ASN A N 1
ATOM 1429 C CA . ASN A 1 182 ? -11.248 2.399 21.843 1.00 82.38 182 ASN A CA 1
ATOM 1430 C C . ASN A 1 182 ? -10.656 2.504 20.435 1.00 82.38 182 ASN A C 1
ATOM 1432 O O . ASN A 1 182 ? -9.450 2.699 20.277 1.00 82.38 182 ASN A O 1
ATOM 1436 N N . TYR A 1 183 ? -11.521 2.437 19.423 1.00 85.06 183 TYR A N 1
ATOM 1437 C CA . TYR A 1 183 ? -11.111 2.652 18.043 1.00 85.06 183 TYR A CA 1
ATOM 1438 C C . TYR A 1 183 ? -10.509 4.047 17.846 1.00 85.06 183 TYR A C 1
ATOM 1440 O O . TYR A 1 183 ? -11.045 5.054 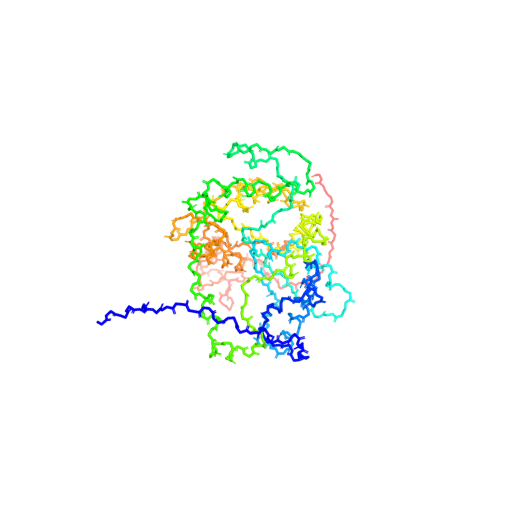18.314 1.00 85.06 183 TYR A O 1
ATOM 1448 N N . SER A 1 184 ? -9.399 4.083 17.119 1.00 85.69 184 SER A N 1
ATOM 1449 C CA . SER A 1 184 ? -8.809 5.289 16.553 1.00 85.69 184 SER A CA 1
ATOM 1450 C C . SER A 1 184 ? -8.269 4.935 15.175 1.00 85.69 184 SER A C 1
ATOM 1452 O O . SER A 1 184 ? -7.674 3.873 15.001 1.00 85.69 184 SER A O 1
ATOM 1454 N N . GLU A 1 185 ? -8.543 5.796 14.200 1.00 83.69 185 GLU A N 1
ATOM 1455 C CA . GLU A 1 185 ? -8.132 5.588 12.810 1.00 83.69 185 GLU A CA 1
ATOM 1456 C C . GLU A 1 185 ? -6.626 5.835 12.642 1.00 83.69 185 GLU A C 1
ATOM 1458 O O . GLU A 1 185 ? -5.920 4.981 12.115 1.00 83.69 185 GLU A O 1
ATOM 1463 N N . VAL A 1 186 ? -6.110 6.919 13.226 1.00 83.56 186 VAL A N 1
ATOM 1464 C CA . VAL A 1 186 ? -4.674 7.226 13.300 1.00 83.56 186 VAL A CA 1
ATOM 1465 C C . VAL A 1 186 ? -4.114 7.110 14.713 1.00 83.56 186 VAL A C 1
ATOM 1467 O O . VAL A 1 186 ? -4.818 7.298 15.710 1.00 83.56 186 VAL A O 1
ATOM 1470 N N . SER A 1 187 ? -2.799 6.881 14.809 1.00 86.56 187 SER A N 1
ATOM 1471 C CA . SER A 1 187 ? -2.063 6.981 16.067 1.00 86.56 187 SER A CA 1
ATOM 1472 C C . SER A 1 187 ? -1.067 8.126 16.099 1.00 86.56 187 SER A C 1
ATOM 1474 O O . SER A 1 187 ? -0.041 8.091 15.425 1.00 86.56 187 SER A O 1
ATOM 1476 N N . SER A 1 188 ? -1.326 9.107 16.966 1.00 87.62 188 SER A N 1
ATOM 1477 C CA . SER A 1 188 ? -0.395 10.211 17.211 1.00 87.62 188 SER A CA 1
ATOM 1478 C C . SER A 1 188 ? 0.897 9.731 17.869 1.00 87.62 188 SER A C 1
ATOM 1480 O O . SER A 1 188 ? 1.951 10.312 17.639 1.00 87.62 188 SER A O 1
ATOM 1482 N N . ALA A 1 189 ? 0.830 8.659 18.665 1.00 88.06 189 ALA A N 1
ATOM 1483 C CA . ALA A 1 189 ? 2.001 8.032 19.271 1.00 88.06 189 ALA A CA 1
ATOM 1484 C C . ALA A 1 189 ? 2.923 7.397 18.218 1.00 88.06 189 ALA A C 1
ATOM 1486 O O . ALA A 1 189 ? 4.131 7.630 18.253 1.00 88.06 189 ALA A O 1
ATOM 1487 N N . VAL A 1 190 ? 2.355 6.645 17.264 1.00 84.75 190 VAL A N 1
ATOM 1488 C CA . VAL A 1 190 ? 3.104 6.101 16.116 1.00 84.75 190 VAL A CA 1
ATOM 1489 C C . VAL A 1 190 ? 3.702 7.244 15.300 1.00 84.75 190 VAL A C 1
ATOM 1491 O O . VAL A 1 190 ? 4.909 7.266 15.092 1.00 84.75 190 VAL A O 1
ATOM 1494 N N . ALA A 1 191 ? 2.884 8.230 14.916 1.00 82.56 191 ALA A N 1
ATOM 1495 C 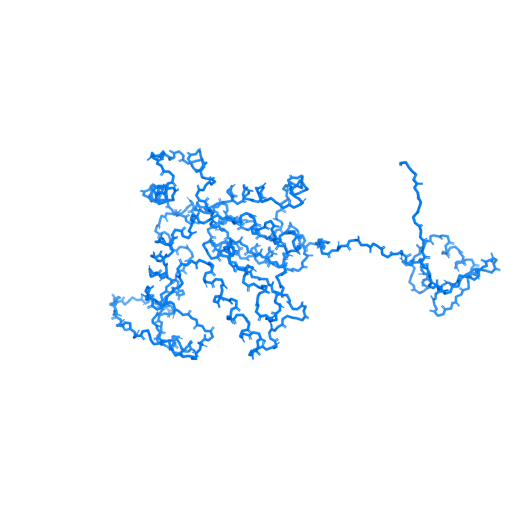CA . ALA A 1 191 ? 3.334 9.360 14.105 1.00 82.56 191 ALA A CA 1
ATOM 1496 C C . ALA A 1 191 ? 4.486 10.136 14.770 1.00 82.56 191 ALA A C 1
ATOM 1498 O O . ALA A 1 191 ? 5.494 10.417 14.128 1.00 82.56 191 ALA A O 1
ATOM 1499 N N . ALA A 1 192 ? 4.386 10.430 16.070 1.00 83.88 192 ALA A N 1
ATOM 1500 C CA . ALA A 1 192 ? 5.445 11.111 16.813 1.00 83.88 192 ALA A CA 1
ATOM 1501 C C . ALA A 1 192 ? 6.744 10.292 16.862 1.00 83.88 192 ALA A C 1
ATOM 1503 O O . ALA A 1 192 ? 7.835 10.841 16.694 1.00 83.88 192 ALA A O 1
ATOM 1504 N N . ASN A 1 193 ? 6.645 8.977 17.067 1.00 86.12 193 ASN A N 1
ATOM 1505 C CA . ASN A 1 193 ? 7.817 8.113 17.060 1.00 86.12 193 ASN A CA 1
ATOM 1506 C C . ASN A 1 193 ? 8.475 8.037 15.672 1.00 86.12 193 ASN A C 1
ATOM 1508 O O . ASN A 1 193 ? 9.694 8.157 15.605 1.00 86.12 193 ASN A O 1
ATOM 1512 N N . SER A 1 194 ? 7.700 7.914 14.589 1.00 78.69 194 SER A N 1
ATOM 1513 C CA . SER A 1 194 ? 8.220 7.921 13.210 1.00 78.69 194 SER A CA 1
ATOM 1514 C C . SER A 1 194 ? 8.888 9.248 12.835 1.00 78.69 194 SER A C 1
ATOM 1516 O O . SER A 1 194 ? 9.936 9.261 12.191 1.00 78.69 194 SER A O 1
ATOM 1518 N N . LEU A 1 195 ? 8.320 10.380 13.268 1.00 77.50 195 LEU A N 1
ATOM 1519 C CA . LEU A 1 195 ? 8.915 11.700 13.041 1.00 77.50 195 LEU A CA 1
ATOM 1520 C C . LEU A 1 195 ? 10.230 11.862 13.812 1.00 77.50 195 LEU A C 1
ATOM 1522 O O . LEU A 1 195 ? 11.239 12.272 13.247 1.00 77.50 195 LEU A O 1
ATOM 1526 N N . THR A 1 196 ? 10.248 11.504 15.098 1.00 81.12 196 THR A N 1
ATOM 1527 C CA . THR A 1 196 ? 11.448 11.655 15.943 1.00 81.12 196 THR A CA 1
ATOM 1528 C C . THR A 1 196 ? 12.575 10.694 15.569 1.00 81.12 196 THR A C 1
ATOM 1530 O O . THR A 1 196 ? 13.750 11.033 15.729 1.00 81.12 196 THR A O 1
ATOM 1533 N N . SER A 1 197 ? 12.251 9.512 15.041 1.00 78.75 197 SER A N 1
ATOM 1534 C CA . SER A 1 197 ? 13.235 8.571 14.498 1.00 78.75 197 SER A CA 1
ATOM 1535 C C . SER A 1 197 ? 13.723 8.948 13.098 1.00 78.75 197 SER A C 1
ATOM 1537 O O . SER A 1 197 ? 14.695 8.357 12.633 1.00 78.75 197 SER A O 1
ATOM 1539 N N . HIS A 1 198 ? 13.113 9.958 12.464 1.00 75.75 198 HIS A N 1
ATOM 1540 C CA . HIS A 1 198 ? 13.382 10.368 11.085 1.00 75.75 198 HIS A CA 1
ATOM 1541 C C . HIS A 1 198 ? 13.195 9.213 10.089 1.00 75.75 198 HIS A C 1
ATOM 1543 O O . HIS A 1 198 ? 13.898 9.144 9.081 1.00 75.75 198 HIS A O 1
ATOM 1549 N N . ASP A 1 199 ? 12.240 8.321 10.370 1.00 75.25 199 ASP A N 1
ATOM 1550 C CA . ASP A 1 199 ? 11.946 7.115 9.585 1.00 75.25 199 ASP A CA 1
ATOM 1551 C C . ASP A 1 199 ? 11.753 7.460 8.096 1.00 75.25 199 ASP A C 1
ATOM 1553 O O . ASP A 1 199 ? 12.386 6.884 7.220 1.00 75.25 199 ASP A O 1
ATOM 1557 N N . MET A 1 200 ? 11.032 8.553 7.818 1.00 68.81 200 MET A N 1
ATOM 1558 C CA . MET A 1 200 ? 10.767 9.048 6.458 1.00 68.81 200 MET A CA 1
ATOM 1559 C C . MET A 1 200 ? 12.015 9.481 5.666 1.00 68.81 200 MET A C 1
ATOM 1561 O O . MET A 1 200 ? 11.950 9.647 4.444 1.00 68.81 200 MET A O 1
ATOM 1565 N N . LEU A 1 201 ? 13.132 9.739 6.351 1.00 67.31 201 LEU A N 1
ATOM 1566 C CA . LEU A 1 201 ? 14.398 10.155 5.744 1.00 67.31 201 LEU A CA 1
ATOM 1567 C C . LEU A 1 201 ? 15.358 8.978 5.549 1.00 67.31 201 LEU A C 1
ATOM 1569 O O . LEU A 1 201 ? 16.405 9.157 4.916 1.00 67.31 201 LEU A O 1
ATOM 1573 N N . LEU A 1 202 ? 15.018 7.789 6.057 1.00 68.75 202 LEU A N 1
ATOM 1574 C CA . LEU A 1 202 ? 15.839 6.601 5.885 1.00 68.75 202 LEU A CA 1
ATOM 1575 C C . LEU A 1 202 ? 15.969 6.258 4.388 1.00 68.75 202 LEU A C 1
ATOM 1577 O O . LEU A 1 202 ? 15.043 6.374 3.580 1.00 68.75 202 LEU A O 1
ATOM 1581 N N . GLY A 1 203 ? 17.198 5.929 3.987 1.00 68.12 203 GLY A N 1
ATOM 1582 C CA . GLY A 1 203 ? 17.543 5.549 2.617 1.00 68.12 203 GLY A CA 1
ATOM 1583 C C . GLY A 1 203 ? 17.400 4.044 2.369 1.00 68.12 203 GLY A C 1
ATOM 1584 O O . GLY A 1 203 ? 16.969 3.288 3.231 1.00 68.12 203 GLY A O 1
ATOM 1585 N N . GLY A 1 204 ? 17.813 3.585 1.184 1.00 71.69 204 GLY A N 1
ATOM 1586 C CA . GLY A 1 204 ? 17.849 2.152 0.845 1.00 71.69 204 GLY A CA 1
ATOM 1587 C C . GLY A 1 204 ? 16.530 1.574 0.323 1.00 71.69 204 GLY A C 1
ATOM 1588 O O . GLY A 1 204 ? 16.444 0.381 0.031 1.00 71.69 204 GLY A O 1
ATOM 1589 N N . PHE A 1 205 ? 15.508 2.413 0.154 1.00 75.00 205 PHE A N 1
ATOM 1590 C CA . PHE A 1 205 ? 14.222 2.005 -0.398 1.00 75.00 205 PHE A CA 1
ATOM 1591 C C . PHE A 1 205 ? 14.335 1.476 -1.844 1.00 75.00 205 PHE A C 1
ATOM 1593 O O . PHE A 1 205 ? 13.891 0.366 -2.142 1.00 75.00 205 PHE A O 1
ATOM 1600 N N . LEU A 1 206 ? 14.973 2.239 -2.741 1.00 79.69 206 LEU A N 1
ATOM 1601 C CA . LEU A 1 206 ? 15.162 1.812 -4.134 1.00 79.69 206 LEU A CA 1
ATOM 1602 C C . LEU A 1 206 ? 15.999 0.533 -4.229 1.00 79.69 206 LEU A C 1
ATOM 1604 O O . LEU A 1 206 ? 15.697 -0.323 -5.054 1.00 79.69 206 LEU A O 1
ATOM 1608 N N . ASP A 1 207 ? 16.998 0.381 -3.357 1.00 82.06 207 ASP A N 1
ATOM 1609 C CA . ASP A 1 207 ? 17.836 -0.819 -3.296 1.00 82.06 207 ASP A CA 1
ATOM 1610 C C . ASP A 1 207 ? 17.027 -2.041 -2.845 1.00 82.06 207 ASP A C 1
ATOM 1612 O O . ASP A 1 207 ? 17.190 -3.131 -3.387 1.00 82.06 207 ASP A O 1
ATOM 1616 N N . SER A 1 208 ? 16.097 -1.854 -1.904 1.00 79.19 208 SER A N 1
ATOM 1617 C CA . SER A 1 208 ? 15.191 -2.916 -1.452 1.00 79.19 208 SER A CA 1
ATOM 1618 C C . SER A 1 208 ? 14.244 -3.347 -2.576 1.00 79.19 208 SER A C 1
ATOM 1620 O O . SER A 1 208 ? 14.070 -4.541 -2.814 1.00 79.19 208 SER A O 1
ATOM 1622 N N . LEU A 1 209 ? 13.696 -2.395 -3.344 1.00 83.56 209 LEU A N 1
ATOM 1623 C CA . LEU A 1 209 ? 12.902 -2.725 -4.532 1.00 83.56 209 LEU A CA 1
ATOM 1624 C C . LEU A 1 209 ? 13.725 -3.418 -5.622 1.00 83.56 209 LEU A C 1
ATOM 1626 O O . LEU A 1 209 ? 13.233 -4.344 -6.266 1.00 83.56 209 LEU A O 1
ATOM 1630 N N . ALA A 1 210 ? 14.970 -2.994 -5.829 1.00 85.88 210 ALA A N 1
ATOM 1631 C CA . ALA A 1 210 ? 15.860 -3.651 -6.776 1.00 85.88 210 ALA A CA 1
ATOM 1632 C C . ALA A 1 210 ? 16.120 -5.104 -6.367 1.00 85.88 210 ALA A C 1
ATOM 1634 O O . ALA A 1 210 ? 15.954 -6.006 -7.187 1.00 85.88 210 ALA A O 1
ATOM 1635 N N . TYR A 1 211 ? 16.412 -5.336 -5.084 1.00 83.25 211 TYR A N 1
ATOM 1636 C CA . TYR A 1 211 ? 16.621 -6.671 -4.534 1.00 83.25 211 TYR A CA 1
ATOM 1637 C C . TYR A 1 211 ? 15.412 -7.588 -4.767 1.00 83.25 211 TYR A C 1
ATOM 1639 O O . TYR A 1 211 ? 15.585 -8.705 -5.257 1.00 83.25 211 TYR A O 1
ATOM 1647 N N . VAL A 1 212 ? 14.179 -7.133 -4.495 1.00 81.50 212 VAL A N 1
ATOM 1648 C CA . VAL A 1 212 ? 12.994 -7.994 -4.702 1.00 81.50 212 VAL A CA 1
ATOM 1649 C C . VAL A 1 212 ? 12.737 -8.289 -6.169 1.00 81.50 212 VAL A C 1
ATOM 1651 O O . VAL A 1 212 ? 12.411 -9.426 -6.518 1.00 81.50 212 VAL A O 1
ATOM 1654 N N . LEU A 1 213 ? 12.916 -7.291 -7.035 1.00 86.94 213 LEU A N 1
ATOM 1655 C CA . LEU A 1 213 ? 12.760 -7.470 -8.472 1.00 86.94 213 LEU A CA 1
ATOM 1656 C C . LEU A 1 213 ? 13.776 -8.486 -8.995 1.00 86.94 213 LEU A C 1
ATOM 1658 O O . LEU A 1 213 ? 13.400 -9.393 -9.741 1.00 86.94 213 LEU A O 1
ATOM 1662 N N . ASP A 1 214 ? 15.037 -8.388 -8.578 1.00 85.81 214 ASP A N 1
ATOM 1663 C CA . ASP A 1 214 ? 16.102 -9.302 -9.002 1.00 85.81 214 ASP A CA 1
ATOM 1664 C C . ASP A 1 214 ? 15.951 -10.706 -8.387 1.00 85.81 214 ASP A C 1
ATOM 1666 O O . ASP A 1 214 ? 16.292 -11.703 -9.030 1.00 85.81 214 ASP A O 1
ATOM 1670 N N . ALA A 1 215 ? 15.315 -10.818 -7.217 1.00 83.19 215 ALA A N 1
ATOM 1671 C CA . ALA A 1 215 ? 14.884 -12.089 -6.631 1.00 83.19 215 ALA A CA 1
ATOM 1672 C C . ALA A 1 215 ? 13.681 -12.733 -7.360 1.00 83.19 215 ALA A C 1
ATOM 1674 O O . ALA A 1 215 ? 13.309 -13.869 -7.058 1.00 83.19 215 ALA A O 1
ATOM 1675 N N . GLY A 1 216 ? 13.082 -12.045 -8.339 1.00 81.69 216 GLY A N 1
ATOM 1676 C CA . GLY A 1 216 ? 11.949 -12.544 -9.124 1.00 81.69 216 GLY A CA 1
ATOM 1677 C C . GLY A 1 216 ? 10.578 -12.268 -8.503 1.00 81.69 216 GLY A C 1
ATOM 1678 O O . GLY A 1 216 ? 9.587 -12.849 -8.946 1.00 81.69 216 GLY A O 1
ATOM 1679 N N . VAL A 1 217 ? 10.505 -11.389 -7.502 1.00 84.69 217 VAL A N 1
ATOM 1680 C CA . VAL A 1 217 ? 9.237 -10.881 -6.969 1.00 84.69 217 VAL A CA 1
ATOM 1681 C C . VAL A 1 217 ? 8.681 -9.836 -7.930 1.00 84.69 217 VAL A C 1
ATOM 1683 O O . VAL A 1 217 ? 9.388 -8.922 -8.354 1.00 84.69 217 VAL A O 1
ATOM 1686 N N . LYS A 1 218 ? 7.392 -9.937 -8.256 1.00 86.81 218 LYS A N 1
ATOM 1687 C CA . LYS A 1 218 ? 6.709 -8.923 -9.070 1.00 86.81 218 LYS A CA 1
ATOM 1688 C C . LYS A 1 218 ? 6.375 -7.711 -8.208 1.00 86.81 218 LYS A C 1
ATOM 1690 O O . LYS A 1 218 ? 5.763 -7.875 -7.161 1.00 86.81 218 LYS A O 1
ATOM 1695 N N . VAL A 1 219 ? 6.706 -6.503 -8.648 1.00 88.25 219 VAL A N 1
ATOM 1696 C CA . VAL A 1 219 ? 6.308 -5.263 -7.963 1.00 88.25 219 VAL A CA 1
ATOM 1697 C C . VAL A 1 219 ? 5.362 -4.501 -8.873 1.00 88.25 219 VAL A C 1
ATOM 1699 O O . VAL A 1 219 ? 5.711 -4.220 -10.016 1.00 88.25 219 VAL A O 1
ATOM 1702 N N . HIS A 1 220 ? 4.172 -4.175 -8.376 1.00 88.88 220 HIS A N 1
ATOM 1703 C CA . HIS A 1 220 ? 3.220 -3.332 -9.090 1.00 88.88 220 HIS A CA 1
ATOM 1704 C C . HIS A 1 220 ? 2.954 -2.064 -8.288 1.00 88.88 220 HIS A C 1
ATOM 1706 O O . HIS A 1 220 ? 2.526 -2.108 -7.134 1.00 88.88 220 HIS A O 1
ATOM 1712 N N . LEU A 1 221 ? 3.234 -0.934 -8.930 1.00 90.12 221 LEU A N 1
ATOM 1713 C CA . LEU A 1 221 ? 3.000 0.392 -8.391 1.00 90.12 221 LEU A CA 1
ATOM 1714 C C . LEU A 1 221 ? 1.739 0.962 -9.040 1.00 90.12 221 LEU A C 1
ATOM 1716 O O . LEU A 1 221 ? 1.701 1.155 -10.255 1.00 90.12 221 LEU A O 1
ATOM 1720 N N . VAL A 1 222 ? 0.710 1.210 -8.241 1.00 91.38 222 VAL A N 1
ATOM 1721 C CA . VAL A 1 222 ? -0.574 1.754 -8.687 1.00 91.38 222 VAL A CA 1
ATOM 1722 C C . VAL A 1 222 ? -0.690 3.162 -8.132 1.00 91.38 222 VAL A C 1
ATOM 1724 O O . VAL A 1 222 ? -0.572 3.361 -6.931 1.00 91.38 222 VAL A O 1
ATOM 1727 N N . TYR A 1 223 ? -0.897 4.146 -8.999 1.00 91.62 223 TYR A N 1
ATOM 1728 C CA . TYR A 1 223 ? -0.925 5.545 -8.596 1.00 91.62 223 TYR A CA 1
ATOM 1729 C C . TYR A 1 223 ? -2.158 6.246 -9.149 1.00 91.62 223 TYR A C 1
ATOM 1731 O O . TYR A 1 223 ? -2.362 6.279 -10.362 1.00 91.62 223 TYR A O 1
ATOM 1739 N N . GLY A 1 224 ? -2.944 6.840 -8.255 1.00 91.50 224 GLY A N 1
ATOM 1740 C CA . GLY A 1 224 ? -4.003 7.771 -8.619 1.00 91.50 224 GLY A CA 1
ATOM 1741 C C . GLY A 1 224 ? -3.435 9.033 -9.267 1.00 91.50 224 GLY A C 1
ATOM 1742 O O . GLY A 1 224 ? -2.486 9.644 -8.770 1.00 91.50 224 GLY A O 1
ATOM 1743 N N . ASP A 1 225 ? -4.012 9.432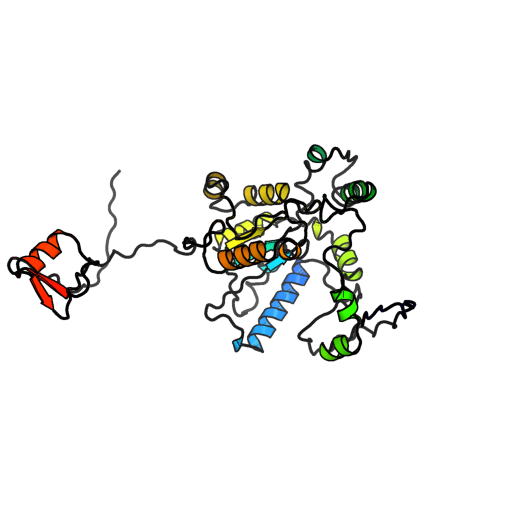 -10.393 1.00 88.56 225 ASP A N 1
ATOM 1744 C CA . ASP A 1 225 ? -3.594 10.594 -11.178 1.00 88.56 225 ASP A CA 1
ATOM 1745 C C . ASP A 1 225 ? -4.011 11.939 -10.559 1.00 88.56 225 ASP A C 1
ATOM 1747 O O . ASP A 1 225 ? -3.498 12.986 -10.956 1.00 88.56 225 ASP A O 1
ATOM 1751 N N . ARG A 1 226 ? -4.901 11.915 -9.560 1.00 89.50 226 ARG A N 1
ATOM 1752 C CA . ARG A 1 226 ? -5.350 13.091 -8.801 1.00 89.50 226 ARG A CA 1
ATOM 1753 C C . ARG A 1 226 ? -4.739 13.206 -7.414 1.00 89.50 226 ARG A C 1
ATOM 1755 O O . ARG A 1 226 ? -5.022 14.173 -6.715 1.00 89.50 226 ARG A O 1
ATOM 1762 N N . ASP A 1 227 ? -3.927 12.249 -6.991 1.00 88.19 227 ASP A N 1
ATOM 1763 C CA . ASP A 1 227 ? -3.250 12.343 -5.705 1.00 88.19 227 ASP A CA 1
ATOM 1764 C C . ASP A 1 227 ? -2.124 13.382 -5.753 1.00 88.19 227 ASP A C 1
ATOM 1766 O O . ASP A 1 227 ? -1.237 13.328 -6.610 1.00 88.19 227 ASP A O 1
ATOM 1770 N N . TYR A 1 228 ? -2.152 14.334 -4.821 1.00 82.12 228 TYR A N 1
ATOM 1771 C CA . TYR A 1 228 ? -1.118 15.353 -4.715 1.00 82.12 228 TYR A CA 1
ATOM 1772 C C . TYR A 1 228 ? 0.107 14.839 -3.958 1.00 82.12 228 TYR A C 1
ATOM 1774 O O . TYR A 1 228 ? 1.241 15.028 -4.407 1.00 82.12 228 TYR A O 1
ATOM 1782 N N . VAL A 1 229 ? -0.109 14.193 -2.809 1.00 79.31 229 VAL A N 1
ATOM 1783 C CA . VAL A 1 229 ? 0.976 13.850 -1.877 1.00 79.31 229 VAL A CA 1
ATOM 1784 C C . VAL A 1 229 ? 1.826 12.697 -2.389 1.00 79.31 229 VAL A C 1
ATOM 1786 O O . VAL A 1 229 ? 3.049 12.727 -2.245 1.00 79.31 229 VAL A O 1
ATOM 1789 N N . CYS A 1 230 ? 1.205 11.721 -3.054 1.00 82.56 230 CYS A N 1
ATOM 1790 C CA . CYS A 1 230 ? 1.890 10.561 -3.617 1.00 82.56 230 CYS A CA 1
ATOM 1791 C C . CYS A 1 230 ? 1.532 10.355 -5.091 1.00 82.56 230 CYS A C 1
ATOM 1793 O O . CYS A 1 230 ? 1.321 9.234 -5.526 1.00 82.56 230 CYS A O 1
ATOM 1795 N N . GLY A 1 231 ? 1.488 11.430 -5.881 1.00 81.00 231 GLY A N 1
ATOM 1796 C CA . GLY A 1 231 ? 1.008 11.379 -7.265 1.00 81.00 231 GLY A CA 1
ATOM 1797 C C . GLY A 1 231 ? 1.832 10.541 -8.257 1.00 81.00 231 GLY A C 1
ATOM 1798 O O . GLY A 1 231 ? 3.041 10.309 -8.097 1.00 81.00 231 GLY A O 1
ATOM 1799 N N . SER A 1 232 ? 1.163 10.176 -9.354 1.00 84.62 232 SER A N 1
ATOM 1800 C CA . SER A 1 232 ? 1.646 9.307 -10.441 1.00 84.62 232 SER A CA 1
ATOM 1801 C C . SER A 1 232 ? 2.968 9.731 -11.083 1.00 84.62 232 SER A C 1
ATOM 1803 O O . SER A 1 232 ? 3.838 8.887 -11.275 1.00 84.62 232 SER A O 1
ATOM 1805 N N . ILE A 1 233 ? 3.181 11.031 -11.326 1.00 83.50 233 ILE A N 1
ATOM 1806 C CA . ILE A 1 233 ? 4.433 11.579 -11.900 1.00 83.50 233 ILE A CA 1
ATOM 1807 C C . ILE A 1 233 ? 5.652 11.108 -11.110 1.00 83.50 233 ILE A C 1
ATOM 1809 O O . ILE A 1 233 ? 6.735 10.835 -11.630 1.00 83.50 233 ILE A O 1
ATOM 1813 N N . GLY A 1 234 ? 5.498 11.082 -9.799 1.00 77.62 234 GLY A N 1
ATOM 1814 C CA . GLY A 1 234 ? 6.575 10.703 -8.931 1.00 77.62 234 GLY A CA 1
ATOM 1815 C C . GLY A 1 234 ? 6.721 9.189 -8.772 1.00 77.62 234 GLY A C 1
ATOM 1816 O O . GLY A 1 234 ? 7.843 8.704 -8.627 1.00 77.62 234 GLY A O 1
ATOM 1817 N N . GLY A 1 235 ? 5.607 8.459 -8.834 1.00 83.31 235 GLY A N 1
ATOM 1818 C CA . GLY A 1 235 ? 5.597 7.003 -8.940 1.00 83.31 235 GLY A CA 1
ATOM 1819 C C . GLY A 1 235 ? 6.342 6.505 -10.177 1.00 83.31 235 GLY A C 1
ATOM 1820 O O . GLY A 1 235 ? 7.215 5.645 -10.068 1.00 83.31 235 GLY A O 1
ATOM 1821 N N . GLU A 1 236 ? 6.087 7.128 -11.330 1.00 86.56 236 GLU A N 1
ATOM 1822 C CA . GLU A 1 236 ? 6.805 6.876 -12.583 1.00 86.56 236 GLU A CA 1
ATOM 1823 C C . GLU A 1 236 ? 8.314 7.072 -12.395 1.00 86.56 236 GLU A C 1
ATOM 1825 O O . GLU A 1 236 ? 9.107 6.183 -12.702 1.00 86.56 236 GLU A O 1
ATOM 1830 N N . ARG A 1 237 ? 8.734 8.200 -11.813 1.00 84.81 237 ARG A N 1
ATOM 1831 C CA . ARG A 1 237 ? 10.160 8.466 -11.568 1.00 84.81 237 ARG A CA 1
ATOM 1832 C C . ARG A 1 237 ? 10.815 7.426 -10.673 1.00 84.81 237 ARG A C 1
ATOM 1834 O O . ARG A 1 237 ? 11.959 7.071 -10.936 1.00 84.81 237 ARG A O 1
ATOM 1841 N N . VAL A 1 238 ? 10.118 6.941 -9.643 1.00 84.06 238 VAL A N 1
ATOM 1842 C CA . VAL A 1 238 ? 10.625 5.821 -8.838 1.00 84.06 238 VAL A CA 1
ATOM 1843 C C . VAL A 1 238 ? 10.758 4.579 -9.684 1.00 84.06 238 VAL A C 1
ATOM 1845 O O . VAL A 1 238 ? 11.842 4.010 -9.698 1.00 84.06 238 VAL A O 1
ATOM 1848 N N . SER A 1 239 ? 9.726 4.208 -10.443 1.00 88.06 239 SER A N 1
ATOM 1849 C CA . SER A 1 239 ? 9.777 3.013 -11.290 1.00 88.06 239 SER A CA 1
ATOM 1850 C C . SER A 1 239 ? 10.983 3.027 -12.241 1.00 88.06 239 SER A C 1
ATOM 1852 O O . SER A 1 239 ? 11.679 2.026 -12.378 1.00 88.06 239 SER A O 1
ATOM 1854 N N . LEU A 1 240 ? 11.317 4.195 -12.802 1.00 89.88 240 LEU A N 1
ATOM 1855 C CA . LEU A 1 240 ? 12.457 4.385 -13.703 1.00 89.88 240 LEU A CA 1
ATOM 1856 C C . LEU A 1 240 ? 13.812 4.492 -12.980 1.00 89.88 240 LEU A C 1
ATOM 1858 O O . LEU A 1 240 ? 14.861 4.365 -13.621 1.00 89.88 240 LEU A O 1
ATOM 1862 N N . ALA A 1 241 ? 13.824 4.771 -11.675 1.00 87.88 241 ALA A N 1
ATOM 1863 C CA . ALA A 1 241 ? 15.035 4.964 -10.876 1.00 87.88 241 ALA A CA 1
ATOM 1864 C C . ALA A 1 241 ? 15.493 3.702 -10.132 1.00 87.88 241 ALA A C 1
ATOM 1866 O O . ALA A 1 241 ? 16.639 3.670 -9.688 1.00 87.88 241 ALA A O 1
ATOM 1867 N N . ILE A 1 242 ? 14.644 2.676 -9.994 1.00 88.50 242 ILE A N 1
ATOM 1868 C CA . ILE A 1 242 ? 14.999 1.443 -9.276 1.00 88.50 242 ILE A CA 1
ATOM 1869 C C . ILE A 1 242 ? 16.188 0.751 -9.977 1.00 88.50 242 ILE A C 1
ATOM 1871 O O . ILE A 1 242 ? 16.091 0.424 -11.164 1.00 88.50 242 ILE A O 1
ATOM 1875 N N . PRO A 1 243 ? 17.309 0.502 -9.276 1.00 89.44 243 PRO A N 1
ATOM 1876 C CA . PRO A 1 243 ? 18.528 -0.037 -9.877 1.00 89.44 243 PRO A CA 1
ATOM 1877 C C . PRO A 1 243 ?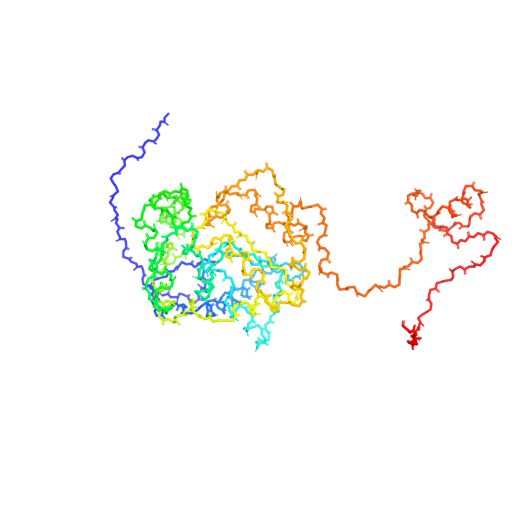 18.502 -1.574 -10.000 1.00 89.44 243 PRO A C 1
ATOM 1879 O O . PRO A 1 243 ? 19.370 -2.251 -9.463 1.00 89.44 243 PRO A O 1
ATOM 1882 N N . HIS A 1 244 ? 17.514 -2.135 -10.703 1.00 91.94 244 HIS A N 1
ATOM 1883 C CA . HIS A 1 244 ? 17.386 -3.586 -10.919 1.00 91.94 244 HIS A CA 1
ATOM 1884 C C . HIS A 1 244 ? 18.034 -4.052 -12.238 1.00 91.94 244 HIS A C 1
ATOM 1886 O O . HIS A 1 244 ? 18.158 -3.280 -13.197 1.00 91.94 244 HIS A O 1
ATOM 1892 N N . ALA A 1 245 ? 18.384 -5.338 -12.339 1.00 93.75 245 ALA A N 1
ATOM 1893 C CA . ALA A 1 245 ? 19.134 -5.903 -13.471 1.00 93.75 245 ALA A CA 1
ATOM 1894 C C . ALA A 1 245 ? 18.438 -5.751 -14.842 1.00 93.75 245 ALA A C 1
ATOM 1896 O O . ALA A 1 245 ? 19.087 -5.749 -15.885 1.00 93.75 245 ALA A O 1
ATOM 1897 N N . ARG A 1 246 ? 17.107 -5.609 -14.849 1.00 91.69 246 ARG A N 1
ATOM 1898 C CA . ARG A 1 246 ? 16.261 -5.510 -16.059 1.00 91.69 246 ARG A CA 1
ATOM 1899 C C . ARG A 1 246 ? 15.785 -4.088 -16.368 1.00 91.69 246 ARG A C 1
ATOM 1901 O O . ARG A 1 246 ? 14.855 -3.911 -17.153 1.00 91.69 246 ARG A O 1
ATOM 1908 N N . ARG A 1 247 ? 16.388 -3.072 -15.748 1.00 92.44 247 ARG A N 1
ATOM 1909 C CA . ARG A 1 247 ? 15.946 -1.676 -15.862 1.00 92.44 247 ARG A CA 1
ATOM 1910 C C . ARG A 1 247 ? 15.898 -1.172 -17.305 1.00 92.44 247 ARG A C 1
ATOM 1912 O O . ARG A 1 247 ? 14.967 -0.462 -17.660 1.00 92.44 247 ARG A O 1
ATOM 1919 N N . SER A 1 248 ? 16.874 -1.529 -18.140 1.00 93.19 248 SER A N 1
ATOM 1920 C CA . SER A 1 248 ? 16.905 -1.110 -19.550 1.00 93.19 248 SER A CA 1
ATOM 1921 C C . SER A 1 248 ? 15.670 -1.585 -20.318 1.00 93.19 248 SER A C 1
ATOM 1923 O O . SER A 1 248 ? 15.009 -0.770 -20.950 1.00 93.19 248 SER A O 1
ATOM 1925 N N . ALA A 1 249 ? 15.314 -2.866 -20.185 1.00 92.94 249 ALA A N 1
ATOM 1926 C CA . ALA A 1 249 ? 14.124 -3.439 -20.810 1.00 92.94 249 ALA A CA 1
ATOM 1927 C C . ALA A 1 249 ? 12.827 -2.802 -20.283 1.00 92.94 249 ALA A C 1
ATOM 1929 O O . ALA A 1 249 ? 11.905 -2.564 -21.055 1.00 92.94 249 ALA A O 1
ATOM 1930 N N . PHE A 1 250 ? 12.762 -2.481 -18.985 1.00 92.06 250 PHE A N 1
ATOM 1931 C CA . PHE A 1 250 ? 11.615 -1.773 -18.407 1.00 92.06 250 PHE A CA 1
ATOM 1932 C C . PHE A 1 250 ? 11.450 -0.361 -18.994 1.00 92.06 250 PHE A C 1
ATOM 1934 O O . PHE A 1 250 ? 10.344 0.030 -19.354 1.00 92.06 250 PHE A O 1
ATOM 1941 N N . VAL A 1 251 ? 12.550 0.385 -19.145 1.00 91.31 251 VAL A N 1
ATOM 1942 C CA . VAL A 1 251 ? 12.541 1.720 -19.769 1.00 91.31 251 VAL A CA 1
ATOM 1943 C C . VAL A 1 251 ? 12.144 1.645 -21.249 1.00 91.31 251 VAL A C 1
ATOM 1945 O O . VAL A 1 251 ? 11.436 2.524 -21.734 1.00 91.31 251 VAL A O 1
ATOM 1948 N N . GLU A 1 252 ? 12.580 0.607 -21.965 1.00 94.19 252 GLU A N 1
ATOM 1949 C CA . GLU A 1 252 ? 12.270 0.400 -23.386 1.00 94.19 252 GLU A CA 1
ATOM 1950 C C . GLU A 1 252 ? 10.813 -0.028 -23.633 1.00 94.19 252 GLU A C 1
ATOM 1952 O O . GLU A 1 252 ? 10.233 0.357 -24.646 1.00 94.19 252 GLU A O 1
ATOM 1957 N N . ALA A 1 253 ? 10.201 -0.773 -22.703 1.00 90.19 253 ALA A N 1
ATOM 1958 C CA . ALA A 1 253 ? 8.839 -1.295 -22.843 1.00 90.19 253 ALA A CA 1
ATOM 1959 C C . ALA A 1 253 ? 7.768 -0.200 -23.023 1.00 90.19 253 ALA A C 1
ATOM 1961 O O . ALA A 1 253 ? 6.756 -0.430 -23.686 1.00 90.19 253 ALA A O 1
ATOM 1962 N N . GLY A 1 254 ? 7.998 0.992 -22.465 1.00 88.94 254 GLY A N 1
ATOM 1963 C CA . GLY A 1 254 ? 7.104 2.137 -22.612 1.00 88.94 254 GLY A CA 1
ATOM 1964 C C . GLY A 1 254 ? 5.718 1.930 -21.990 1.00 88.94 254 GLY A C 1
ATOM 1965 O O . GLY A 1 254 ? 5.524 1.140 -21.068 1.00 88.94 254 GLY A O 1
ATOM 1966 N N . TYR A 1 255 ? 4.744 2.697 -22.483 1.00 90.19 255 TYR A N 1
ATOM 1967 C CA . TYR A 1 255 ? 3.382 2.719 -21.955 1.00 90.19 255 TYR A CA 1
ATOM 1968 C C . TYR A 1 255 ? 2.441 1.800 -22.730 1.00 90.19 255 TYR A C 1
ATOM 1970 O O . TYR A 1 255 ? 2.416 1.815 -23.960 1.00 90.19 255 TYR A O 1
ATOM 1978 N N . ALA A 1 256 ? 1.583 1.096 -21.994 1.00 90.12 256 ALA A N 1
ATOM 1979 C CA . ALA A 1 256 ? 0.428 0.389 -22.529 1.00 90.12 256 ALA A CA 1
ATOM 1980 C C . ALA A 1 256 ? -0.855 0.904 -21.853 1.00 90.12 256 ALA A C 1
ATOM 1982 O O . ALA A 1 256 ? -0.836 1.180 -20.650 1.00 90.12 256 ALA A O 1
ATOM 1983 N N . PRO A 1 257 ? -1.970 1.047 -22.592 1.00 89.00 257 PRO A N 1
ATOM 1984 C CA . PRO A 1 257 ? -3.234 1.459 -21.997 1.00 89.00 257 PRO A CA 1
ATOM 1985 C C . PRO A 1 257 ? -3.756 0.377 -21.046 1.00 89.00 257 PRO A C 1
ATOM 1987 O O . PRO A 1 257 ? -3.780 -0.807 -21.387 1.00 89.00 257 PRO A O 1
ATOM 1990 N N . LEU A 1 258 ? -4.215 0.793 -19.866 1.00 87.06 258 LEU A N 1
ATOM 1991 C CA . LEU A 1 258 ? -4.925 -0.086 -18.946 1.00 87.06 258 LEU A CA 1
ATOM 1992 C C . LEU A 1 258 ? -6.368 -0.257 -19.436 1.00 87.06 258 LEU A C 1
ATOM 1994 O O . LEU A 1 258 ? -7.190 0.645 -19.309 1.00 87.06 258 LEU A O 1
ATOM 1998 N N . VAL A 1 259 ? -6.676 -1.424 -19.992 1.00 86.75 259 VAL A N 1
ATOM 1999 C CA . VAL A 1 259 ? -8.009 -1.782 -20.473 1.00 86.75 259 VAL A CA 1
ATOM 2000 C C . VAL A 1 259 ? -8.810 -2.377 -19.320 1.00 86.75 259 VAL A C 1
ATOM 2002 O O . VAL A 1 259 ? -8.543 -3.487 -18.837 1.00 86.75 259 VAL A O 1
ATOM 2005 N N . THR A 1 260 ? -9.820 -1.636 -18.877 1.00 82.12 260 THR A N 1
ATOM 2006 C CA . THR A 1 260 ? -10.816 -2.113 -17.913 1.00 82.12 260 THR A CA 1
ATOM 2007 C C . THR A 1 260 ? -12.222 -1.760 -18.390 1.00 82.12 260 THR A C 1
ATOM 2009 O O . THR A 1 260 ? -12.397 -1.055 -19.379 1.00 82.12 260 THR A O 1
ATOM 2012 N N . ALA A 1 261 ? -13.244 -2.274 -17.703 1.00 74.25 261 ALA A N 1
ATOM 2013 C CA . ALA A 1 261 ? -14.634 -1.984 -18.047 1.00 74.25 261 ALA A CA 1
ATOM 2014 C C . ALA A 1 261 ? -15.037 -0.517 -17.798 1.00 74.25 261 ALA A C 1
ATOM 2016 O O . ALA A 1 261 ? -16.081 -0.091 -18.291 1.00 74.25 261 ALA A O 1
ATOM 2017 N N . VAL A 1 262 ? -14.258 0.233 -17.009 1.00 71.88 262 VAL A N 1
ATOM 2018 C CA . VAL A 1 262 ? -14.571 1.610 -16.618 1.00 71.88 262 VAL A CA 1
ATOM 2019 C C . VAL A 1 262 ? -13.305 2.456 -16.689 1.00 71.88 262 VAL A C 1
ATOM 2021 O O . VAL A 1 262 ? -12.350 2.211 -15.956 1.00 71.88 262 VAL A O 1
ATOM 2024 N N . ASP A 1 263 ? -13.321 3.475 -17.542 1.00 72.56 263 ASP A N 1
ATOM 2025 C CA . ASP A 1 263 ? -12.297 4.514 -17.521 1.00 72.56 263 ASP A CA 1
ATOM 2026 C C . ASP A 1 263 ? -12.559 5.471 -16.365 1.00 72.56 263 ASP A C 1
ATOM 2028 O O . ASP A 1 263 ? -13.699 5.866 -16.090 1.00 72.56 263 ASP A O 1
ATOM 2032 N N . GLY A 1 264 ? -11.490 5.889 -15.703 1.00 77.44 264 GLY A N 1
ATOM 2033 C CA . GLY A 1 264 ? -11.631 6.809 -14.604 1.00 77.44 264 GLY A CA 1
ATOM 2034 C C . GLY A 1 264 ? -10.319 7.296 -14.033 1.00 77.44 264 GLY A C 1
ATOM 2035 O O . GLY A 1 264 ? -9.229 6.883 -14.409 1.00 77.44 264 GLY A O 1
ATOM 2036 N N . VAL A 1 265 ? -10.490 8.229 -13.116 1.00 86.00 265 VAL A N 1
ATOM 2037 C CA . VAL A 1 265 ? -9.457 9.010 -12.446 1.00 86.00 265 VAL A CA 1
ATOM 2038 C C . VAL A 1 265 ? -9.562 8.732 -10.954 1.00 86.00 265 VAL A C 1
ATOM 2040 O O . VAL A 1 265 ? -10.658 8.438 -10.454 1.00 86.00 265 VAL A O 1
ATOM 2043 N N . ALA A 1 266 ? -8.442 8.796 -10.244 1.00 92.12 266 ALA A N 1
ATOM 2044 C CA . ALA A 1 266 ? -8.368 8.365 -8.853 1.00 92.12 266 ALA A CA 1
ATOM 2045 C C . ALA A 1 266 ? -7.474 9.273 -8.009 1.00 92.12 266 ALA A C 1
ATOM 2047 O O . ALA A 1 266 ? -6.423 9.725 -8.458 1.00 92.12 266 ALA A O 1
ATOM 2048 N N . GLY A 1 267 ? -7.904 9.521 -6.772 1.00 90.81 267 GLY A N 1
ATOM 2049 C CA . GLY A 1 267 ? -7.089 10.150 -5.737 1.00 90.81 267 GLY A CA 1
ATOM 2050 C C . GLY A 1 267 ? -6.187 9.146 -5.014 1.00 90.81 267 GLY A C 1
ATOM 2051 O O . GLY A 1 267 ? -5.774 8.138 -5.586 1.00 90.81 267 GLY A O 1
ATOM 2052 N N . HIS A 1 268 ? -5.888 9.432 -3.748 1.00 92.19 268 HIS A N 1
ATOM 2053 C CA . HIS A 1 268 ? -4.977 8.653 -2.906 1.00 92.19 268 HIS A CA 1
ATOM 2054 C C . HIS A 1 268 ? -5.439 7.203 -2.714 1.00 92.19 268 HIS A C 1
ATOM 2056 O O . HIS A 1 268 ? -4.711 6.269 -3.036 1.00 92.19 268 HIS A O 1
ATOM 2062 N N . GLU A 1 269 ? -6.694 7.026 -2.297 1.00 92.38 269 GLU A N 1
ATOM 2063 C CA . GLU A 1 269 ? -7.307 5.713 -2.086 1.00 92.38 269 GLU A CA 1
ATOM 2064 C C . GLU A 1 269 ? -7.863 5.134 -3.395 1.00 92.38 269 GLU A C 1
ATOM 2066 O O . GLU A 1 269 ? -9.079 5.086 -3.609 1.00 92.38 269 GLU A O 1
ATOM 2071 N N . VAL A 1 270 ? -6.987 4.717 -4.315 1.00 94.06 270 VAL A N 1
ATOM 2072 C CA . VAL A 1 270 ? -7.377 4.246 -5.663 1.00 94.06 270 VAL A CA 1
ATOM 2073 C C . VAL A 1 270 ? -8.544 3.246 -5.660 1.00 94.06 270 VAL A C 1
ATOM 2075 O O . VAL A 1 270 ? -9.468 3.450 -6.453 1.00 94.06 270 VAL A O 1
ATOM 2078 N N . PRO A 1 271 ? -8.592 2.219 -4.784 1.00 93.69 271 PRO A N 1
ATOM 2079 C CA . PRO A 1 271 ? -9.717 1.283 -4.743 1.00 93.69 271 PRO A CA 1
ATOM 2080 C C . PRO A 1 271 ? -11.071 1.935 -4.436 1.00 93.69 271 PRO A C 1
ATOM 2082 O O . PRO A 1 271 ? -12.099 1.452 -4.906 1.00 93.69 271 PRO A O 1
ATOM 2085 N N . SER A 1 272 ? -11.088 3.042 -3.693 1.00 93.06 272 SER A N 1
ATOM 2086 C CA . SER A 1 272 ? -12.311 3.776 -3.360 1.00 93.06 272 SER A CA 1
ATOM 2087 C C . SER A 1 272 ? -12.835 4.601 -4.543 1.00 93.06 272 SER A C 1
ATOM 2089 O O . SER A 1 272 ? -14.047 4.769 -4.686 1.00 93.06 272 SER A O 1
ATOM 2091 N N . TYR A 1 273 ? -11.947 5.088 -5.418 1.00 91.81 273 TYR A N 1
ATOM 2092 C CA . TYR A 1 273 ? -12.323 5.809 -6.643 1.00 91.81 273 TYR A CA 1
ATOM 2093 C C . TYR A 1 273 ? -12.636 4.866 -7.809 1.00 91.81 273 TYR A C 1
ATOM 2095 O O . TYR A 1 273 ? -13.600 5.082 -8.542 1.00 91.81 273 TYR A O 1
ATOM 2103 N N . GLN A 1 274 ? -11.803 3.841 -7.997 1.00 93.00 274 GLN A N 1
ATOM 2104 C CA . GLN A 1 274 ? -11.811 2.937 -9.148 1.00 93.00 274 GLN A CA 1
ATOM 2105 C C . GLN A 1 274 ? -11.741 1.469 -8.689 1.00 93.00 274 GLN A C 1
ATOM 2107 O O . GLN A 1 274 ? -10.752 0.780 -8.954 1.00 93.00 274 GLN A O 1
ATOM 2112 N N . PRO A 1 275 ? -12.787 0.945 -8.022 1.00 92.75 275 PRO A N 1
ATOM 2113 C CA . PRO A 1 275 ? -12.758 -0.394 -7.428 1.00 92.75 275 PRO A CA 1
ATOM 2114 C C . PRO A 1 275 ? -12.553 -1.502 -8.466 1.00 92.75 275 PRO A C 1
ATOM 2116 O O . PRO A 1 275 ? -11.828 -2.462 -8.212 1.00 92.75 275 PRO A O 1
ATOM 2119 N N . VAL A 1 276 ? -13.152 -1.358 -9.655 1.00 91.38 276 VAL A N 1
ATOM 2120 C CA . VAL A 1 276 ? -13.012 -2.334 -10.747 1.00 91.38 276 VAL A CA 1
ATOM 2121 C C . VAL A 1 276 ? -11.577 -2.354 -11.268 1.00 91.38 276 VAL A C 1
ATOM 2123 O O . VAL A 1 276 ? -10.979 -3.422 -11.350 1.00 91.38 276 VAL A O 1
ATOM 2126 N N . ALA A 1 277 ? -10.999 -1.188 -11.571 1.00 90.88 277 ALA A N 1
ATOM 2127 C CA . ALA A 1 277 ? -9.636 -1.109 -12.089 1.00 90.88 277 ALA A CA 1
ATOM 2128 C C . ALA A 1 277 ? -8.594 -1.547 -11.048 1.00 90.88 277 ALA A C 1
ATOM 2130 O O . ALA A 1 277 ? -7.641 -2.250 -11.393 1.00 90.88 277 ALA A O 1
ATOM 2131 N N . ALA A 1 278 ? -8.792 -1.195 -9.774 1.00 91.94 278 ALA A N 1
ATOM 2132 C CA . ALA A 1 278 ? -7.931 -1.630 -8.679 1.00 91.94 278 ALA A CA 1
ATOM 2133 C C . ALA A 1 278 ? -7.967 -3.155 -8.500 1.00 91.94 278 ALA A C 1
ATOM 2135 O O . ALA A 1 278 ? -6.914 -3.792 -8.431 1.00 91.94 278 ALA A O 1
ATOM 2136 N N . TYR A 1 279 ? -9.164 -3.753 -8.487 1.00 91.56 279 TYR A N 1
ATOM 2137 C CA . TYR A 1 279 ? -9.326 -5.203 -8.385 1.00 91.56 279 TYR A CA 1
ATOM 2138 C C . TYR A 1 279 ? -8.706 -5.935 -9.577 1.00 91.56 279 TYR A C 1
ATOM 2140 O O . TYR A 1 279 ? -7.968 -6.901 -9.389 1.00 91.56 279 TYR A O 1
ATOM 2148 N N . GLU A 1 280 ? -8.967 -5.464 -10.796 1.00 90.75 280 GLU A N 1
ATOM 2149 C CA . GLU A 1 280 ? -8.399 -6.046 -12.010 1.00 90.75 280 GLU A CA 1
ATOM 2150 C C . GLU A 1 280 ? -6.870 -5.968 -12.006 1.00 90.75 280 GLU A C 1
ATOM 2152 O O . GLU A 1 280 ? -6.211 -6.971 -12.270 1.00 90.75 280 GLU A O 1
ATOM 2157 N N . SER A 1 281 ? -6.295 -4.829 -11.617 1.00 89.69 281 SER A N 1
ATOM 2158 C CA . SER A 1 281 ? -4.839 -4.668 -11.504 1.00 89.69 281 SER A CA 1
ATOM 2159 C C . SER A 1 281 ? -4.244 -5.634 -10.476 1.00 89.69 281 SER A C 1
ATOM 2161 O O . SER A 1 281 ? -3.286 -6.345 -10.782 1.00 89.69 281 SER A O 1
ATOM 2163 N N . PHE A 1 282 ? -4.848 -5.727 -9.285 1.00 89.31 282 PHE A N 1
ATOM 2164 C CA . PHE A 1 282 ? -4.435 -6.668 -8.240 1.00 89.31 282 PHE A CA 1
ATOM 2165 C C . PHE A 1 282 ? -4.520 -8.123 -8.715 1.00 89.31 282 PHE A C 1
ATOM 2167 O O . PHE A 1 282 ? -3.568 -8.894 -8.559 1.00 89.31 282 PHE A O 1
ATOM 2174 N N . ARG A 1 283 ? -5.648 -8.507 -9.320 1.00 90.19 283 ARG A N 1
ATOM 2175 C CA . ARG A 1 283 ? -5.880 -9.853 -9.852 1.00 90.19 283 ARG A CA 1
ATOM 2176 C C . ARG A 1 283 ? -4.841 -10.192 -10.920 1.00 90.19 283 ARG A C 1
ATOM 2178 O O . ARG A 1 283 ? -4.203 -11.237 -10.820 1.00 90.19 283 ARG A O 1
ATOM 2185 N N . ARG A 1 284 ? -4.636 -9.318 -11.907 1.00 91.56 284 ARG A N 1
ATOM 2186 C CA . ARG A 1 284 ? -3.683 -9.540 -13.006 1.00 91.56 284 ARG A CA 1
ATOM 2187 C C . ARG A 1 284 ? -2.259 -9.693 -12.475 1.00 91.56 284 ARG A C 1
ATOM 2189 O O . ARG A 1 284 ? -1.612 -10.707 -12.735 1.00 91.56 284 ARG A O 1
ATOM 2196 N N . ALA A 1 285 ? -1.836 -8.779 -11.599 1.00 87.81 285 ALA A N 1
ATOM 2197 C CA . ALA A 1 285 ? -0.527 -8.837 -10.956 1.00 87.81 285 ALA A CA 1
ATOM 2198 C C . ALA A 1 285 ? -0.330 -10.116 -10.124 1.00 87.81 285 ALA A C 1
ATOM 2200 O O . ALA A 1 285 ? 0.748 -10.714 -10.129 1.00 87.81 285 ALA A O 1
ATOM 2201 N N . THR A 1 286 ? -1.365 -10.568 -9.415 1.00 84.62 286 THR A N 1
ATOM 2202 C CA . THR A 1 286 ? -1.300 -11.761 -8.559 1.00 84.62 286 THR A CA 1
ATOM 2203 C C . THR A 1 286 ? -1.248 -13.044 -9.385 1.00 84.62 286 THR A C 1
ATOM 2205 O O . THR A 1 286 ? -0.429 -13.928 -9.109 1.00 84.62 286 THR A O 1
ATOM 2208 N N . PHE A 1 287 ? -2.055 -13.136 -10.438 1.00 86.56 287 PHE A N 1
ATOM 2209 C CA . PHE A 1 287 ? -2.274 -14.366 -11.205 1.00 86.56 287 PHE A CA 1
ATOM 2210 C C . PHE A 1 287 ? -1.469 -14.471 -12.505 1.00 86.56 287 PHE A C 1
ATOM 2212 O O . PHE A 1 287 ? -1.834 -15.261 -13.365 1.00 86.56 287 PHE A O 1
ATOM 2219 N N . ASP A 1 288 ? -0.353 -13.741 -12.614 1.00 86.06 288 ASP A N 1
ATOM 2220 C CA . ASP A 1 288 ? 0.524 -13.771 -13.796 1.00 86.06 288 ASP A CA 1
ATOM 2221 C C . ASP A 1 288 ? -0.244 -13.451 -15.085 1.00 86.06 288 ASP A C 1
ATOM 2223 O O . ASP A 1 288 ? -0.198 -14.205 -16.055 1.00 86.06 288 ASP A O 1
ATOM 2227 N N . LEU A 1 289 ? -0.970 -12.338 -15.091 1.00 88.81 289 LEU A N 1
ATOM 2228 C CA . LEU A 1 289 ? -1.566 -11.791 -16.305 1.00 88.81 289 LEU A CA 1
ATOM 2229 C C . LEU A 1 289 ? -0.973 -10.413 -16.575 1.00 88.81 289 LEU A C 1
ATOM 2231 O O . LEU A 1 289 ? -0.648 -9.680 -15.636 1.00 88.81 289 LEU A O 1
ATOM 2235 N N . ASP A 1 290 ? -0.878 -10.047 -17.848 1.00 88.94 290 ASP A N 1
ATOM 2236 C CA . ASP A 1 290 ? -0.468 -8.706 -18.235 1.00 88.94 290 ASP A CA 1
ATOM 2237 C C . ASP A 1 290 ? -1.393 -7.658 -17.600 1.00 88.94 290 ASP A C 1
ATOM 2239 O O . ASP A 1 290 ? -2.618 -7.799 -17.570 1.00 88.94 290 ASP A O 1
ATOM 2243 N N . ILE A 1 291 ? -0.805 -6.581 -17.081 1.00 90.00 291 ILE A N 1
ATOM 2244 C CA . ILE A 1 291 ? -1.575 -5.547 -16.382 1.00 90.00 291 ILE A CA 1
ATOM 2245 C C . ILE A 1 291 ? -2.532 -4.831 -17.339 1.00 90.00 291 ILE A C 1
ATOM 2247 O O . ILE A 1 291 ? -3.657 -4.523 -16.948 1.00 90.00 291 ILE A O 1
ATOM 2251 N N . ALA A 1 292 ? -2.124 -4.616 -18.593 1.00 90.44 292 ALA A N 1
ATOM 2252 C CA . ALA A 1 292 ? -2.872 -3.840 -19.575 1.00 90.44 292 ALA A CA 1
ATOM 2253 C C . ALA A 1 292 ? -4.249 -4.448 -19.885 1.00 90.44 292 ALA A C 1
ATOM 2255 O O . ALA A 1 292 ? -5.263 -3.768 -19.761 1.00 90.44 292 ALA A O 1
ATOM 2256 N N . THR A 1 293 ? -4.309 -5.727 -20.242 1.00 88.62 293 THR A N 1
ATOM 2257 C CA . THR A 1 293 ? -5.520 -6.392 -20.749 1.00 88.62 293 THR A CA 1
ATOM 2258 C C . THR A 1 293 ? -5.991 -7.547 -19.871 1.00 88.62 293 THR A C 1
ATOM 2260 O O . THR A 1 293 ? -7.190 -7.820 -19.819 1.00 88.62 293 THR A O 1
ATOM 2263 N N . GLY A 1 294 ? -5.076 -8.208 -19.158 1.00 88.00 294 GLY A N 1
ATOM 2264 C CA . GLY A 1 294 ? -5.365 -9.405 -18.373 1.00 88.00 294 GLY A CA 1
ATOM 2265 C C . GLY A 1 294 ? -5.612 -10.663 -19.212 1.00 88.00 294 GLY A C 1
ATOM 2266 O O . GLY A 1 294 ? -6.240 -11.601 -18.716 1.00 88.00 294 GLY A O 1
ATOM 2267 N N . LEU A 1 295 ? -5.174 -10.679 -20.475 1.00 85.69 295 LEU A N 1
ATOM 2268 C CA . LEU A 1 295 ? -5.412 -11.764 -21.436 1.00 85.69 295 LEU A CA 1
ATOM 2269 C C . LEU A 1 295 ? -4.149 -12.569 -21.752 1.00 85.69 295 LEU A C 1
ATOM 2271 O O . LEU A 1 295 ? -4.245 -13.719 -22.184 1.00 85.69 295 LEU A O 1
ATOM 2275 N N . VAL A 1 296 ? -2.975 -11.975 -21.558 1.00 79.00 296 VAL A N 1
ATOM 2276 C CA . VAL A 1 296 ? -1.683 -12.577 -21.871 1.00 79.00 296 VAL A CA 1
ATOM 2277 C C . VAL A 1 296 ? -1.059 -13.097 -20.578 1.00 79.00 296 VAL A C 1
ATOM 2279 O O . VAL A 1 296 ? -0.911 -12.328 -19.627 1.00 79.00 296 VAL A O 1
ATOM 2282 N N . PRO A 1 297 ? -0.673 -14.386 -20.518 1.00 74.12 297 PRO A N 1
ATOM 2283 C CA . PRO A 1 297 ? 0.108 -14.901 -19.407 1.00 74.12 297 PRO A CA 1
ATOM 2284 C C . PRO A 1 297 ? 1.419 -14.131 -19.255 1.00 74.12 297 PRO A C 1
ATOM 2286 O O . PRO A 1 297 ? 2.197 -13.974 -20.198 1.00 74.12 297 PRO A O 1
ATOM 2289 N N . ASP A 1 298 ? 1.672 -13.689 -18.038 1.00 63.16 298 ASP A N 1
ATOM 2290 C CA . ASP A 1 298 ? 2.832 -12.912 -17.644 1.00 63.16 298 ASP A CA 1
ATOM 2291 C C . ASP A 1 298 ? 4.002 -13.879 -17.383 1.00 63.16 298 ASP A C 1
ATOM 2293 O O . ASP A 1 298 ? 4.222 -14.352 -16.268 1.00 63.16 298 ASP A O 1
ATOM 2297 N N . VAL A 1 299 ? 4.731 -14.260 -18.439 1.00 55.16 299 VAL A N 1
ATOM 2298 C CA . VAL A 1 299 ? 5.729 -15.358 -18.432 1.00 55.16 299 VAL A CA 1
ATOM 2299 C C . VAL A 1 299 ? 7.033 -15.077 -17.651 1.00 55.16 299 VAL A C 1
ATOM 2301 O O . VAL A 1 299 ? 8.018 -15.804 -17.792 1.00 55.16 299 VAL A O 1
ATOM 2304 N N . TRP A 1 300 ? 7.072 -14.070 -16.772 1.00 52.44 300 TRP A N 1
ATOM 2305 C CA . TRP A 1 300 ? 8.292 -13.618 -16.071 1.00 52.44 300 TRP A CA 1
ATOM 2306 C C . TRP A 1 300 ? 8.906 -14.624 -15.093 1.00 52.44 300 TRP A C 1
ATOM 2308 O O . TRP A 1 300 ? 10.051 -14.451 -14.674 1.00 52.44 300 TRP A O 1
ATOM 2318 N N . HIS A 1 301 ? 8.163 -15.661 -14.705 1.00 51.59 301 HIS A N 1
ATOM 2319 C CA . HIS A 1 301 ? 8.606 -16.693 -13.765 1.00 51.59 301 HIS A CA 1
ATOM 2320 C C . HIS A 1 301 ? 9.304 -17.885 -14.448 1.00 51.59 301 HIS A C 1
ATOM 2322 O O . HIS A 1 301 ? 9.803 -18.775 -13.755 1.00 51.59 301 HIS A O 1
ATOM 2328 N N . ILE A 1 302 ? 9.399 -17.903 -15.783 1.00 42.88 302 ILE A N 1
ATOM 2329 C CA . ILE A 1 302 ? 10.129 -18.938 -16.524 1.00 42.88 302 ILE A CA 1
ATOM 2330 C C . ILE A 1 302 ? 11.607 -18.536 -16.620 1.00 42.88 302 ILE A C 1
ATOM 2332 O O . ILE A 1 302 ? 12.009 -17.746 -17.474 1.00 42.88 302 ILE A O 1
ATOM 2336 N N . LYS A 1 303 ? 12.452 -19.111 -15.757 1.00 43.19 303 LYS A N 1
ATOM 2337 C CA . LYS A 1 303 ? 13.897 -19.163 -16.017 1.00 43.19 303 LYS A CA 1
ATOM 2338 C C . LYS A 1 303 ? 14.115 -20.181 -17.137 1.00 43.19 303 LYS A C 1
ATOM 2340 O O . LYS A 1 303 ? 14.064 -21.382 -16.892 1.00 43.19 303 LYS A O 1
ATOM 2345 N N . ASN A 1 304 ? 14.301 -19.707 -18.367 1.00 36.75 304 ASN A N 1
ATOM 2346 C CA . ASN A 1 304 ? 14.590 -20.571 -19.509 1.00 36.75 304 ASN A CA 1
ATOM 2347 C C . ASN A 1 304 ? 15.929 -21.297 -19.305 1.00 36.75 304 ASN A C 1
ATOM 2349 O O . ASN A 1 304 ? 16.989 -20.731 -19.554 1.00 36.75 304 ASN A O 1
ATOM 2353 N N . VAL A 1 305 ? 15.869 -22.573 -18.936 1.00 45.97 305 VAL A N 1
ATOM 2354 C CA . VAL A 1 305 ? 16.670 -23.578 -19.638 1.00 45.97 305 VAL A CA 1
ATOM 2355 C C . VAL A 1 305 ? 15.653 -24.442 -20.376 1.00 45.97 305 VAL A C 1
ATOM 2357 O O . VAL A 1 305 ? 14.959 -25.228 -19.730 1.00 45.97 305 VAL A O 1
ATOM 2360 N N . PRO A 1 306 ? 15.461 -24.246 -21.692 1.00 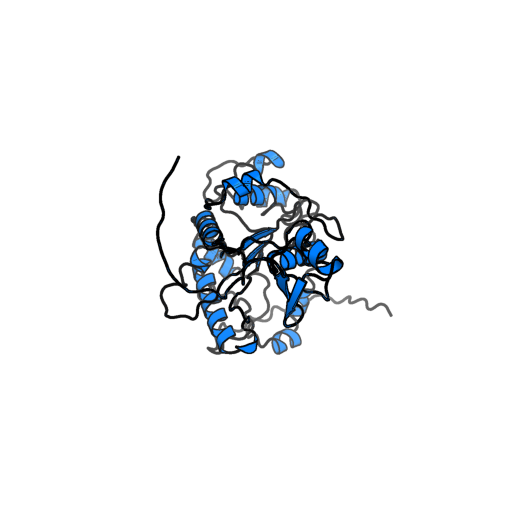39.34 306 PRO A N 1
ATOM 2361 C CA . PRO A 1 306 ? 14.614 -25.134 -22.468 1.00 39.34 306 PRO A CA 1
ATOM 2362 C C . PRO A 1 306 ? 15.198 -26.544 -22.364 1.00 39.34 306 PRO A C 1
ATOM 2364 O O . PRO A 1 306 ? 16.357 -26.756 -22.714 1.00 39.34 306 PRO A O 1
ATOM 2367 N N . SER A 1 307 ? 14.417 -27.503 -21.875 1.00 44.66 307 SER A N 1
ATOM 2368 C CA . SER A 1 307 ? 14.692 -28.904 -22.177 1.00 44.66 307 SER A CA 1
ATOM 2369 C C . SER A 1 307 ? 14.553 -29.096 -23.688 1.00 44.66 307 SER A C 1
ATOM 2371 O O . SER A 1 307 ? 13.758 -28.394 -24.326 1.00 44.66 307 SER A O 1
ATOM 2373 N N . GLU A 1 308 ? 15.343 -30.000 -24.279 1.00 53.31 308 GLU A N 1
ATOM 2374 C CA . GLU A 1 308 ? 15.170 -30.349 -25.690 1.00 53.31 308 GLU A CA 1
ATOM 2375 C C . GLU A 1 308 ? 13.694 -30.660 -25.934 1.00 53.31 308 GLU A C 1
ATOM 2377 O O . GLU A 1 308 ? 13.091 -31.479 -25.233 1.00 53.31 308 GLU A O 1
ATOM 2382 N N . ARG A 1 309 ? 13.084 -29.930 -26.878 1.00 45.69 309 ARG A N 1
ATOM 2383 C CA . ARG A 1 309 ? 11.674 -30.126 -27.208 1.00 45.69 309 ARG A CA 1
ATOM 2384 C C . ARG A 1 309 ? 11.502 -31.598 -27.584 1.00 45.69 309 ARG A C 1
ATOM 2386 O O . ARG A 1 309 ? 12.163 -32.031 -28.529 1.00 45.69 309 ARG A O 1
ATOM 2393 N N . PRO A 1 310 ? 10.636 -32.363 -26.897 1.00 54.53 310 PRO A N 1
ATOM 2394 C CA . PRO A 1 310 ? 10.385 -33.735 -27.301 1.00 54.53 310 PRO A CA 1
ATOM 2395 C C . PRO A 1 310 ? 9.878 -33.734 -28.744 1.00 54.53 310 PRO A C 1
ATOM 2397 O O . PRO A 1 310 ? 9.073 -32.876 -29.120 1.00 54.53 310 PRO A O 1
ATOM 2400 N N . ALA A 1 311 ? 10.373 -34.671 -29.555 1.00 57.19 311 ALA A N 1
ATOM 2401 C CA . ALA A 1 311 ? 9.949 -34.804 -30.943 1.00 57.19 311 ALA A CA 1
ATOM 2402 C C . ALA A 1 311 ? 8.415 -34.893 -31.016 1.00 57.19 311 ALA A C 1
ATOM 2404 O O . ALA A 1 311 ? 7.782 -35.587 -30.213 1.00 57.19 311 ALA A O 1
ATOM 2405 N N . ALA A 1 312 ? 7.817 -34.157 -31.955 1.00 58.50 312 ALA A N 1
ATOM 2406 C CA . ALA A 1 312 ? 6.370 -34.113 -32.116 1.00 58.50 312 ALA A CA 1
ATOM 2407 C C . ALA A 1 312 ? 5.819 -35.527 -32.374 1.00 58.50 312 ALA A C 1
ATOM 2409 O O . ALA A 1 312 ? 6.295 -36.232 -33.260 1.00 58.50 312 ALA A O 1
ATOM 2410 N N . ARG A 1 313 ? 4.808 -35.942 -31.602 1.00 61.53 313 ARG A N 1
ATOM 2411 C CA . ARG A 1 313 ? 4.094 -37.216 -31.783 1.00 61.53 313 ARG A CA 1
ATOM 2412 C C . ARG A 1 313 ? 2.713 -36.925 -32.360 1.00 61.53 313 ARG A C 1
ATOM 2414 O O . ARG A 1 313 ? 1.994 -36.093 -31.815 1.00 61.53 313 ARG A O 1
ATOM 2421 N N . CYS A 1 314 ? 2.337 -37.606 -33.436 1.00 65.94 314 CYS A N 1
ATOM 2422 C CA . CYS A 1 314 ? 1.064 -37.365 -34.121 1.00 65.94 314 CYS A CA 1
ATOM 2423 C C . CYS A 1 314 ? -0.032 -38.288 -33.581 1.00 65.94 314 CYS A C 1
ATOM 2425 O O . CYS A 1 314 ? 0.167 -39.500 -33.564 1.00 65.94 314 CYS A O 1
ATOM 2427 N N . TYR A 1 315 ? -1.175 -37.735 -33.161 1.00 70.62 315 TYR A N 1
ATOM 2428 C CA . TYR A 1 315 ? -2.304 -38.491 -32.602 1.00 70.62 315 TYR A CA 1
ATOM 2429 C C . TYR A 1 315 ? -3.468 -38.579 -33.601 1.00 70.62 315 TYR A C 1
ATOM 2431 O O . TYR A 1 315 ? -4.053 -37.561 -33.982 1.00 70.62 315 TYR A O 1
ATOM 2439 N N . VAL A 1 316 ? -3.834 -39.790 -34.030 1.00 66.88 316 VAL A N 1
ATOM 2440 C CA . VAL A 1 316 ? -4.739 -40.022 -35.183 1.00 66.88 316 VAL A CA 1
ATOM 2441 C C . VAL A 1 316 ? -6.170 -39.532 -34.988 1.00 66.88 316 VAL A C 1
ATOM 2443 O O . VAL A 1 316 ? -6.849 -39.231 -35.962 1.00 66.88 316 VAL A O 1
ATOM 2446 N N . LEU A 1 317 ? -6.622 -39.385 -33.741 1.00 65.44 317 LEU A N 1
ATOM 2447 C CA . LEU A 1 317 ? -7.984 -38.931 -33.440 1.00 65.44 317 LEU A CA 1
ATOM 2448 C C . LEU A 1 317 ? -8.096 -37.411 -33.231 1.00 65.44 317 LEU A C 1
ATOM 2450 O O . LEU A 1 317 ? -9.199 -36.915 -33.013 1.00 65.44 317 LEU A O 1
ATOM 2454 N N . ASN A 1 318 ? -6.987 -36.660 -33.297 1.00 62.00 318 ASN A N 1
ATOM 2455 C CA . ASN A 1 318 ? -6.999 -35.197 -33.195 1.00 62.00 318 ASN A CA 1
ATOM 2456 C C . ASN A 1 318 ? -6.147 -34.541 -34.306 1.00 62.00 318 ASN A C 1
ATOM 2458 O O . ASN A 1 318 ? -4.952 -34.299 -34.097 1.00 62.00 318 ASN A O 1
ATOM 2462 N N . PRO A 1 319 ? -6.760 -34.205 -35.463 1.00 57.38 319 PRO A N 1
ATOM 2463 C CA . PRO A 1 319 ? -6.101 -33.641 -36.653 1.00 57.38 319 PRO A CA 1
ATOM 2464 C C . PRO A 1 319 ? -5.374 -32.303 -36.448 1.00 57.38 319 PRO A C 1
ATOM 2466 O O . PRO A 1 319 ? -4.681 -31.837 -37.343 1.00 57.38 319 PRO A O 1
ATOM 2469 N N . LEU A 1 320 ? -5.511 -31.658 -35.286 1.00 50.88 320 LEU A N 1
ATOM 2470 C CA . LEU A 1 320 ? -4.881 -30.364 -34.994 1.00 50.88 320 LEU A CA 1
ATOM 2471 C C . LEU A 1 320 ? -3.436 -30.482 -34.470 1.00 50.88 320 LEU A C 1
ATOM 2473 O O . LEU A 1 320 ? -2.839 -29.474 -34.104 1.00 50.88 320 LEU A O 1
ATOM 2477 N N . THR A 1 321 ? -2.867 -31.692 -34.420 1.00 50.97 321 THR A N 1
ATOM 2478 C CA . THR A 1 321 ? -1.537 -31.967 -33.833 1.00 50.97 321 THR A CA 1
ATOM 2479 C C . THR A 1 321 ? -0.419 -32.241 -34.857 1.00 50.97 321 THR A C 1
ATOM 2481 O O . THR A 1 321 ? 0.641 -32.733 -34.478 1.00 50.97 321 THR A O 1
ATOM 2484 N N . TYR A 1 322 ? -0.619 -31.924 -36.145 1.00 60.97 322 TYR A N 1
ATOM 2485 C CA . TYR A 1 322 ? 0.218 -32.449 -37.238 1.00 60.97 322 TYR A CA 1
ATOM 2486 C C . TYR A 1 322 ? 1.253 -31.483 -37.819 1.00 60.97 322 TYR A C 1
ATOM 2488 O O . TYR A 1 322 ? 1.003 -30.292 -37.997 1.00 60.97 322 TYR A O 1
ATOM 2496 N N . LEU A 1 323 ? 2.385 -32.064 -38.230 1.00 61.19 323 LEU A N 1
ATOM 2497 C CA . LEU A 1 323 ? 3.219 -31.553 -39.319 1.00 61.19 323 LEU A CA 1
ATOM 2498 C C . LEU A 1 323 ? 2.654 -32.086 -40.657 1.00 61.19 323 LEU A C 1
ATOM 2500 O O . LEU A 1 323 ? 2.305 -33.269 -40.706 1.00 61.19 323 LEU A O 1
ATOM 2504 N N . PRO A 1 324 ? 2.566 -31.271 -41.729 1.00 63.25 324 PRO A N 1
ATOM 2505 C CA . PRO A 1 324 ? 1.872 -31.639 -42.974 1.00 63.25 324 PRO A CA 1
ATOM 2506 C C . PRO A 1 324 ? 2.323 -32.971 -43.598 1.00 63.25 324 PRO A C 1
ATOM 2508 O O . PRO A 1 324 ? 1.493 -33.763 -44.025 1.00 63.25 324 PRO A O 1
ATOM 2511 N N . GLU A 1 325 ? 3.624 -33.260 -43.560 1.00 67.25 325 GLU A N 1
ATOM 2512 C CA . GLU A 1 325 ? 4.233 -34.464 -44.150 1.00 67.25 325 GLU A CA 1
ATOM 2513 C C . GLU A 1 325 ? 3.783 -35.769 -43.465 1.00 67.25 325 GLU A C 1
ATOM 2515 O O . GLU A 1 325 ? 3.670 -36.816 -44.099 1.00 67.25 325 GLU A O 1
ATOM 2520 N N . VAL A 1 326 ? 3.482 -35.722 -42.161 1.00 65.25 326 VAL A N 1
ATOM 2521 C CA . VAL A 1 326 ? 3.017 -36.904 -41.413 1.00 65.25 326 VAL A CA 1
ATOM 2522 C C . VAL A 1 326 ? 1.543 -37.185 -41.696 1.00 65.25 326 VAL A C 1
ATOM 2524 O O . VAL A 1 326 ? 1.123 -38.342 -41.692 1.00 65.25 326 VAL A O 1
ATOM 2527 N N . TRP A 1 327 ? 0.761 -36.140 -41.974 1.00 66.25 327 TRP A N 1
ATOM 2528 C CA . TRP A 1 327 ? -0.650 -36.279 -42.319 1.00 66.25 327 TRP A CA 1
ATOM 2529 C C . TRP A 1 327 ? -0.838 -36.948 -43.684 1.00 66.25 327 TRP A C 1
ATOM 2531 O O . TRP A 1 327 ? -1.694 -37.819 -43.811 1.00 66.25 327 TRP A O 1
ATOM 2541 N N . GLU A 1 328 ? 0.027 -36.654 -44.660 1.00 71.44 328 GLU A N 1
ATOM 2542 C CA . GLU A 1 328 ? -0.001 -37.323 -45.969 1.00 71.44 328 GLU A CA 1
ATOM 2543 C C . GLU A 1 328 ? 0.186 -38.845 -45.851 1.00 71.44 328 GLU A C 1
ATOM 2545 O O . GLU A 1 328 ? -0.506 -39.604 -46.526 1.00 71.44 328 GLU A O 1
ATOM 2550 N N . MET A 1 329 ? 1.051 -39.319 -44.944 1.00 69.12 329 MET A N 1
ATOM 2551 C CA . MET A 1 329 ? 1.218 -40.760 -44.690 1.00 69.12 329 MET A CA 1
ATOM 2552 C C . MET A 1 329 ? -0.019 -41.400 -44.044 1.00 69.12 329 MET A C 1
ATOM 2554 O O . MET A 1 329 ? -0.318 -42.570 -44.299 1.00 69.12 329 MET A O 1
ATOM 2558 N N . VAL A 1 330 ? -0.737 -40.653 -43.198 1.00 69.19 330 VAL A N 1
ATOM 2559 C CA . VAL A 1 330 ? -1.993 -41.112 -42.585 1.00 69.19 330 VAL A CA 1
ATOM 2560 C C . VAL A 1 330 ? -3.101 -41.183 -43.637 1.00 69.19 330 VAL A C 1
ATOM 2562 O O . VAL A 1 330 ? -3.799 -42.193 -43.706 1.00 69.19 330 VAL A O 1
ATOM 2565 N N . GLU A 1 331 ? -3.228 -40.170 -44.497 1.00 72.75 331 GLU A N 1
ATOM 2566 C CA . GLU A 1 331 ? -4.209 -40.147 -45.592 1.00 72.75 331 GLU A CA 1
ATOM 2567 C C . GLU A 1 331 ? -3.921 -41.207 -46.666 1.00 72.75 331 GLU A C 1
ATOM 2569 O O . GLU A 1 331 ? -4.852 -41.818 -47.195 1.00 72.75 331 GLU A O 1
ATOM 2574 N N . ALA A 1 332 ? -2.644 -41.478 -46.949 1.00 77.56 332 ALA A N 1
ATOM 2575 C CA . ALA A 1 332 ? -2.214 -42.524 -47.875 1.00 77.56 332 ALA A CA 1
ATOM 2576 C C . ALA A 1 332 ? -2.360 -43.951 -47.307 1.00 77.56 332 ALA A C 1
ATOM 2578 O O . ALA A 1 332 ? -2.229 -44.922 -48.054 1.00 77.56 332 ALA A O 1
ATOM 2579 N N . GLY A 1 333 ? -2.635 -44.095 -46.004 1.00 74.88 333 GLY A N 1
ATOM 2580 C CA . GLY A 1 333 ? -2.811 -45.387 -45.337 1.00 74.88 333 GLY A CA 1
ATOM 2581 C C . GLY A 1 333 ? -1.511 -46.153 -45.060 1.00 74.88 333 GLY A C 1
ATOM 2582 O O . GLY A 1 333 ? -1.566 -47.352 -44.801 1.00 74.88 333 GLY A O 1
ATOM 2583 N N . THR A 1 334 ? -0.355 -45.487 -45.105 1.00 78.19 334 THR A N 1
ATOM 2584 C CA . THR A 1 334 ? 0.982 -46.104 -44.968 1.00 78.19 334 THR A CA 1
ATOM 2585 C C . THR A 1 334 ? 1.645 -45.844 -43.609 1.00 78.19 334 THR A C 1
ATOM 2587 O O . THR A 1 334 ? 2.798 -46.223 -43.387 1.00 78.19 334 THR A O 1
ATOM 2590 N N . ALA A 1 335 ? 0.945 -45.162 -42.697 1.00 74.81 335 ALA A N 1
ATOM 2591 C CA . ALA A 1 335 ? 1.418 -44.854 -41.351 1.00 74.81 335 ALA A CA 1
ATOM 2592 C C . ALA A 1 335 ? 1.226 -46.039 -40.387 1.00 74.81 335 ALA A C 1
ATOM 2594 O O . ALA A 1 335 ? 0.140 -46.611 -40.281 1.00 74.81 335 ALA A O 1
ATOM 2595 N N . VAL A 1 336 ? 2.262 -46.359 -39.609 1.00 78.56 336 VAL A N 1
ATOM 2596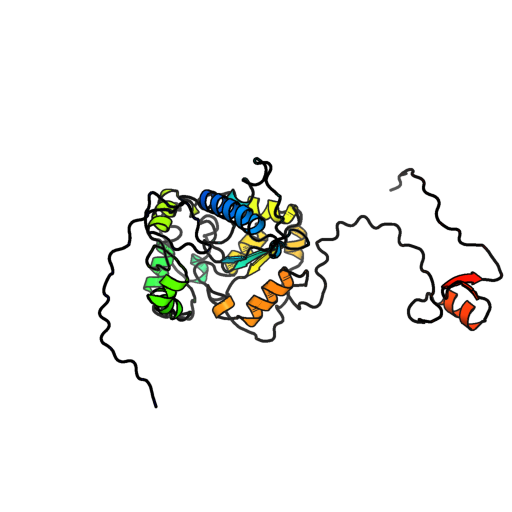 C CA . VAL A 1 336 ? 2.180 -47.343 -38.523 1.00 78.56 336 VAL A CA 1
ATOM 2597 C C . VAL A 1 336 ? 1.683 -46.640 -37.264 1.00 78.56 336 VAL A C 1
ATOM 2599 O O . VAL A 1 336 ? 2.342 -45.739 -36.740 1.00 78.56 336 VAL A O 1
ATOM 2602 N N . VAL A 1 337 ? 0.522 -47.067 -36.764 1.00 72.50 337 VAL A N 1
ATOM 2603 C CA . VAL A 1 337 ? -0.139 -46.470 -35.597 1.00 72.50 337 VAL A CA 1
ATOM 2604 C C . VAL A 1 337 ? -0.119 -47.445 -34.423 1.00 72.50 337 VAL A C 1
ATOM 2606 O O . VAL A 1 337 ? -0.555 -48.589 -34.553 1.00 72.50 337 VAL A O 1
ATOM 2609 N N . ARG A 1 338 ? 0.352 -46.991 -33.258 1.00 71.81 338 ARG A N 1
ATOM 2610 C CA . ARG A 1 338 ? 0.259 -47.718 -31.980 1.00 71.81 338 ARG A CA 1
ATOM 2611 C C . ARG A 1 338 ? -0.327 -46.803 -30.918 1.00 71.81 338 ARG A C 1
ATOM 2613 O O . ARG A 1 338 ? 0.055 -45.642 -30.835 1.00 71.81 338 ARG A O 1
ATOM 2620 N N . ASP A 1 339 ? -1.285 -47.315 -30.148 1.00 64.88 339 ASP A N 1
ATOM 2621 C CA . ASP A 1 339 ? -1.994 -46.563 -29.100 1.00 64.88 339 ASP A CA 1
ATOM 2622 C C . ASP A 1 339 ? -2.505 -45.194 -29.570 1.00 64.88 339 ASP A C 1
ATOM 2624 O O . ASP A 1 339 ? -2.469 -44.208 -28.838 1.00 64.88 339 ASP A O 1
ATOM 2628 N N . TRP A 1 340 ? -2.993 -45.151 -30.815 1.00 69.38 340 TRP A N 1
ATOM 2629 C CA . TRP A 1 340 ? -3.489 -43.953 -31.497 1.00 69.38 340 TRP A CA 1
ATOM 2630 C C . TRP A 1 340 ? -2.425 -42.892 -31.834 1.00 69.38 340 TRP A C 1
ATOM 2632 O O . TRP A 1 340 ? -2.785 -41.797 -32.264 1.00 69.38 340 TRP A O 1
ATOM 2642 N N . PHE A 1 341 ? -1.133 -43.211 -31.723 1.00 72.69 341 PHE A N 1
ATOM 2643 C CA . PHE A 1 341 ? -0.026 -42.367 -32.178 1.00 72.69 341 PHE A CA 1
ATOM 2644 C C . PHE A 1 341 ? 0.684 -42.950 -33.404 1.00 72.69 341 PHE A C 1
ATOM 2646 O O . PHE A 1 341 ? 0.891 -44.160 -33.489 1.00 72.69 341 PHE A O 1
ATOM 2653 N N . VAL A 1 342 ? 1.095 -42.091 -34.339 1.00 73.12 342 VAL A N 1
ATOM 2654 C CA . VAL A 1 342 ? 1.956 -42.481 -35.468 1.00 73.12 342 VAL A CA 1
ATOM 2655 C C . VAL A 1 342 ? 3.380 -42.678 -34.954 1.00 73.12 342 VAL A C 1
ATOM 2657 O O . VAL A 1 342 ? 3.967 -41.756 -34.388 1.00 73.12 342 VAL A O 1
ATOM 2660 N N . VAL A 1 343 ? 3.928 -43.878 -35.148 1.00 75.75 343 VAL A N 1
ATOM 2661 C CA . VAL A 1 343 ? 5.261 -44.275 -34.655 1.00 75.75 343 VAL A CA 1
ATOM 2662 C C . VAL A 1 343 ? 6.264 -44.578 -35.778 1.00 75.75 343 VAL A C 1
ATOM 2664 O O . VAL A 1 343 ? 7.419 -44.875 -35.492 1.00 75.75 343 VAL A O 1
ATOM 2667 N N . GLY A 1 344 ? 5.849 -44.484 -37.048 1.00 67.06 344 GLY A N 1
ATOM 2668 C CA . GLY A 1 344 ? 6.714 -44.645 -38.225 1.00 67.06 344 GLY A CA 1
ATOM 2669 C C . GLY A 1 344 ? 5.930 -44.855 -39.529 1.00 67.06 344 GLY A C 1
ATOM 2670 O O . GLY A 1 344 ? 4.699 -44.875 -39.517 1.00 67.06 344 GLY A O 1
ATOM 2671 N N . GLY A 1 345 ? 6.644 -45.032 -40.645 1.00 60.19 345 GLY A N 1
ATOM 2672 C CA . GLY A 1 345 ? 6.093 -45.421 -41.953 1.00 60.19 345 GLY A CA 1
ATOM 2673 C C . GLY A 1 345 ? 6.727 -46.718 -42.468 1.00 60.19 345 GLY A C 1
ATOM 2674 O O . GLY A 1 345 ? 7.814 -47.093 -42.030 1.00 60.19 345 GLY A O 1
ATOM 2675 N N . GLU A 1 346 ? 6.069 -47.416 -43.398 1.00 52.62 346 GLU A N 1
ATOM 2676 C CA . GLU A 1 346 ? 6.514 -48.740 -43.886 1.00 52.62 346 GLU A CA 1
ATOM 2677 C C . GLU A 1 346 ? 7.879 -48.751 -44.609 1.00 52.62 346 GLU A C 1
ATOM 2679 O O . GLU A 1 346 ? 8.434 -49.817 -44.871 1.00 52.62 346 GLU A O 1
ATOM 2684 N N . THR A 1 347 ? 8.489 -47.591 -44.865 1.00 47.34 347 THR A N 1
ATOM 2685 C CA . THR A 1 347 ? 9.835 -47.489 -45.443 1.00 47.34 347 THR A CA 1
ATOM 2686 C C . THR A 1 347 ? 10.749 -46.566 -44.629 1.00 47.34 347 THR A C 1
ATOM 2688 O O . THR A 1 347 ? 11.114 -45.491 -45.094 1.00 47.34 347 THR A O 1
ATOM 2691 N N . GLY A 1 348 ? 11.161 -47.002 -43.430 1.00 37.66 348 GLY A N 1
ATOM 2692 C CA . GLY A 1 348 ? 12.438 -46.583 -42.823 1.00 37.66 348 GLY A CA 1
ATOM 2693 C C . GLY A 1 348 ? 12.408 -46.093 -41.366 1.00 37.66 348 GLY A C 1
ATOM 2694 O O . GLY A 1 348 ? 12.081 -44.942 -41.117 1.00 37.66 348 GLY A O 1
ATOM 2695 N N . GLY A 1 349 ? 12.897 -46.945 -40.450 1.00 38.97 349 GLY A N 1
ATOM 2696 C CA . GLY A 1 349 ? 13.539 -46.582 -39.171 1.00 38.97 349 GLY A CA 1
ATOM 2697 C C . GLY A 1 349 ? 12.637 -46.415 -37.940 1.00 38.97 349 GLY A C 1
ATOM 2698 O O . GLY A 1 349 ? 11.932 -45.423 -37.818 1.00 38.97 349 GLY A O 1
ATOM 2699 N N . GLU A 1 350 ? 12.718 -47.345 -36.978 1.00 41.06 350 GLU A N 1
ATOM 2700 C CA . GLU A 1 350 ? 12.129 -47.190 -35.635 1.00 41.06 350 GLU A CA 1
ATOM 2701 C C . GLU A 1 350 ? 12.750 -45.984 -34.902 1.00 41.06 350 GLU A C 1
ATOM 2703 O O . GLU A 1 350 ? 13.955 -45.955 -34.651 1.00 41.06 350 GLU A O 1
ATOM 2708 N N . HIS A 1 351 ? 11.939 -44.999 -34.505 1.00 44.28 351 HIS A N 1
ATOM 2709 C CA . HIS A 1 351 ? 12.361 -43.971 -33.551 1.00 44.28 351 HIS A CA 1
ATOM 2710 C C . HIS A 1 351 ? 12.328 -44.559 -32.130 1.00 44.28 351 HIS A C 1
ATOM 2712 O O . HIS A 1 351 ? 11.281 -44.594 -31.483 1.00 44.28 351 HIS A O 1
ATOM 2718 N N . GLY A 1 352 ? 13.474 -45.078 -31.681 1.00 36.22 352 GLY A N 1
ATOM 2719 C CA . GLY A 1 352 ? 13.659 -45.692 -30.363 1.00 36.22 352 GLY A CA 1
ATOM 2720 C C . GLY A 1 352 ? 13.499 -44.727 -29.177 1.00 36.22 352 GLY A C 1
ATOM 2721 O O . GLY A 1 352 ? 13.720 -43.522 -29.291 1.00 36.22 352 GLY A O 1
ATOM 2722 N N . GLU A 1 353 ? 13.109 -45.290 -28.029 1.00 34.41 353 GLU A N 1
ATOM 2723 C CA . GLU A 1 353 ? 13.067 -44.639 -26.709 1.00 34.41 353 GLU A CA 1
ATOM 2724 C C . GLU A 1 353 ? 14.457 -44.138 -26.244 1.00 34.41 353 GLU A C 1
ATOM 2726 O O . GLU A 1 353 ? 15.477 -44.679 -26.676 1.00 34.41 353 GLU A O 1
ATOM 2731 N N . PRO A 1 354 ? 14.536 -43.112 -25.368 1.00 37.53 354 PRO A N 1
ATOM 2732 C CA . PRO A 1 354 ? 15.782 -42.387 -25.119 1.00 37.53 354 PRO A CA 1
ATOM 2733 C C . PRO A 1 354 ? 16.726 -43.109 -24.142 1.00 37.53 354 PRO A C 1
ATOM 2735 O O . PRO A 1 354 ? 16.314 -43.533 -23.062 1.00 37.53 354 PRO A O 1
ATOM 2738 N N . SER A 1 355 ? 18.018 -43.162 -24.487 1.00 31.45 355 SER A N 1
ATOM 2739 C CA . SER A 1 355 ? 19.116 -43.496 -23.570 1.00 31.45 355 SER A CA 1
ATOM 2740 C C . SER A 1 355 ? 19.817 -42.228 -23.069 1.00 31.45 355 SER A C 1
ATOM 2742 O O . SER A 1 355 ? 20.266 -41.408 -23.864 1.00 31.45 355 SER A O 1
ATOM 2744 N N . ASP A 1 356 ? 19.931 -42.115 -21.751 1.00 40.50 356 ASP A N 1
ATOM 2745 C CA . ASP A 1 356 ? 20.640 -41.092 -20.976 1.00 40.50 356 ASP A CA 1
ATOM 2746 C C . ASP A 1 356 ? 22.152 -41.070 -21.295 1.00 40.50 356 ASP A C 1
ATOM 2748 O O . ASP A 1 356 ? 22.773 -42.129 -21.255 1.00 40.50 356 ASP A O 1
ATOM 2752 N N . THR A 1 357 ? 22.756 -39.920 -21.643 1.00 31.27 357 THR A N 1
ATOM 2753 C CA . THR A 1 357 ? 24.185 -39.598 -21.384 1.00 31.27 357 THR A CA 1
ATOM 2754 C C . THR A 1 357 ? 24.592 -38.165 -21.790 1.00 31.27 357 THR A C 1
ATOM 2756 O O . THR A 1 357 ? 24.148 -37.591 -22.777 1.00 31.27 357 THR A O 1
ATOM 2759 N N . THR A 1 358 ? 25.490 -37.623 -20.971 1.00 38.62 358 THR A N 1
ATOM 2760 C CA . THR A 1 358 ? 26.213 -36.338 -20.948 1.00 38.62 358 THR A CA 1
ATOM 2761 C C . THR A 1 358 ? 27.192 -36.076 -22.110 1.00 38.62 358 THR A C 1
ATOM 2763 O O . THR A 1 358 ? 27.858 -37.019 -22.527 1.00 38.62 358 THR A O 1
ATOM 2766 N N . GLY A 1 359 ? 27.469 -34.801 -22.453 1.00 30.22 359 GLY A N 1
ATOM 2767 C CA . GLY A 1 359 ? 28.827 -34.381 -22.870 1.00 30.22 359 GLY A CA 1
ATOM 2768 C C . GLY A 1 359 ? 28.993 -33.331 -23.987 1.00 30.22 359 GLY A C 1
ATOM 2769 O O . GLY A 1 359 ? 28.614 -33.566 -25.122 1.00 30.22 359 GLY A O 1
ATOM 2770 N N . GLU A 1 360 ? 29.708 -32.258 -23.626 1.00 31.59 360 GLU A N 1
ATOM 2771 C CA . GLU A 1 360 ? 30.649 -31.434 -24.421 1.00 31.59 360 GLU A CA 1
ATOM 2772 C C . GLU A 1 360 ? 30.170 -30.307 -25.367 1.00 31.59 360 GLU A C 1
ATOM 2774 O O . GLU A 1 360 ? 29.576 -30.490 -26.424 1.00 31.59 360 GLU A O 1
ATOM 2779 N N . LEU A 1 361 ? 30.578 -29.097 -24.961 1.00 40.00 361 LEU A N 1
ATOM 2780 C CA . LEU A 1 361 ? 30.640 -27.842 -25.706 1.00 40.00 361 LEU A CA 1
ATOM 2781 C C . LEU A 1 361 ? 31.846 -27.845 -26.660 1.00 40.00 361 LEU A C 1
ATOM 2783 O O . LEU A 1 361 ? 32.953 -28.174 -26.236 1.00 40.00 361 LEU A O 1
ATOM 2787 N N . SER A 1 362 ? 31.670 -27.360 -27.892 1.00 30.50 362 SER A N 1
ATOM 2788 C CA . SER A 1 362 ? 32.779 -26.812 -28.684 1.00 30.50 362 SER A CA 1
ATOM 2789 C C . SER A 1 362 ? 32.357 -25.578 -29.490 1.00 30.50 362 SER A C 1
ATOM 2791 O O . SER A 1 362 ? 31.188 -25.378 -29.812 1.00 30.50 362 SER A O 1
ATOM 2793 N N . GLU A 1 363 ? 33.356 -24.724 -29.681 1.00 37.88 363 GLU A N 1
ATOM 2794 C CA . GLU A 1 363 ? 33.376 -23.313 -30.065 1.00 37.88 363 GLU A CA 1
ATOM 2795 C C . GLU A 1 363 ? 33.016 -23.031 -31.536 1.00 37.88 363 GLU A C 1
ATOM 2797 O O . GLU A 1 363 ? 33.167 -23.897 -32.395 1.00 37.88 363 GLU A O 1
ATOM 2802 N N . GLY A 1 364 ? 32.692 -21.767 -31.856 1.00 31.92 364 GLY A N 1
ATOM 2803 C CA . GLY A 1 364 ? 32.914 -21.252 -33.213 1.00 31.92 364 GLY A CA 1
ATOM 2804 C C . GLY A 1 364 ? 32.148 -19.992 -33.630 1.00 31.92 364 GLY A C 1
ATOM 2805 O O . GLY A 1 364 ? 31.108 -20.125 -34.264 1.00 31.92 364 GLY A O 1
ATOM 2806 N N . LEU A 1 365 ? 32.790 -18.833 -33.397 1.00 33.91 365 LEU A N 1
ATOM 2807 C CA . LEU A 1 365 ? 32.597 -17.475 -33.966 1.00 33.91 365 LEU A CA 1
ATOM 2808 C C . LEU A 1 365 ? 31.419 -16.606 -33.497 1.00 33.91 365 LEU A C 1
ATOM 2810 O O . LEU A 1 365 ? 30.250 -16.907 -33.816 1.00 33.91 365 LEU A O 1
#

Organism: NCBI:txid1093897

Radius of gyration: 28.7 Å; chains: 1; bounding box: 74×78×78 Å

Sequence (365 aa):
MRLTLVGRCTITQRVPAPCHQRNDAPILTIPCQDISQTAKTAEQAAHALWHFAQTWFFEFPHYKPGDNRISPGAESYGSPYEPGFQRSLEDLGARYLHIRALGIVNGFRNCVLTPYLHKTYGIQIFGKVNDECIESVINAYSQQGHALYDISRPTNDPFPSPHMYGYLTEGPVLAALGVPVNYSEVSSAVAANSLTSHDMLLGGFLDSLAYVLDAGVKVHLVYGDRDYVCGSIGGERVSLAIPHARRSAFVEAGYAPLVTAVDGVAGHEVPSYQPVAAYESFRRATFDLDIATGLVPDVWHIKNVPSERPAARCYVLNPLTYLPEVWEMVEAGTAVVRDWFVVGGETGGEHGEPSDTTGELSEGL

pLDDT: mean 70.39, std 18.74, range [27.11, 94.19]

Foldseek 3Di:
DDPDPDDDDDPDPDDKDDPDPDPPPFPDDADSLDLVPDDLAVLVVLVVVVVVVLVCCVVCVVPQDPVLEDEDADFAANAPLALNNPVVQPDDPGDDRHYAAYHYFLYFAALPLQPPLCPPPVDDFDDDSDPRSACVRLVVLLVVQAPQFFRVHGVPPCPPPVVVQVVQQDPVNCVVSVYSTGHDPDHPSNVVSNVVSVNSNDDCSLVSVQVCVQVLHHYDYHAFCRRNRRHPVVVVVSLQPRPHPCSVVVVVVDDAAADWPDDDGGTRPRCRGPVRLVVLQVCCRNQQADRRDRPDRNCSPDPDPDDDDPPQKDFQVDPVRDDPVVVVCVVVVQFDDDPRIGQDGPPDDGPDDDDDDDDDDDDDD